Protein 5CYA (pdb70)

GO terms:
  GO:0005096 GTPase activator activity (F, IDA)
  GO:0006457 protein folding (P, IGI)
  GO:0007021 tubulin complex assembly (P, IGI)
  GO:0007021 tubulin complex assembly (P, IMP)
  GO:0060090 molecular adaptor activity (F, EXP)
  GO:0036094 small molecule binding (F, EXP)

Nearest PDB structures (foldseek):
  5cya-assembly1_A  TM=1.006E+00  e=1.805E-29  Saccharomyces cerevisiae S288C
  5cya-assembly2_B  TM=9.878E-01  e=1.265E-25  Saccharomyces cerevisiae S288C
  1kq5-assembly1_A  TM=4.895E-01  e=3.018E+00  Saccharomyces cerevisiae
  6mzp-assembly1_A  TM=2.346E-01  e=4.375E+00  Danio rerio
  5cya-assembly2_B  TM=1.006E+00  e=1.357E-31  Saccharomyces cerevisiae S288C

Sequence (329 aa):
TTTLKKHYVLEKGDSAFENLEFCTVTSTTDYSGNSALSGSLCFRNITKCVINLQRIFFQTGSIFITDCTDSIIFLRSPSDKDFQIRLRDLKNCKILIEKLSPSIDCKQVVIIENCHKCIFNASTRDHLIIQDFSNPFNSAFAFEDFDICNKDTMQLFRAYLTTTLKKHYVLEKGDSAFENLEFCTVTSTTDYSGNSALSGSLCFRNITKCVINLQRIFFQTGSIFITDCTDSIIFLRSPSDKDFQIRLRDLKNCKILIEKLSPSIDCKQVVIIENCHKCIFNASTRDHLIIQDFSNPFQSEETEDNSAFAFEDFDICNKDTMQLFRAYL

Structure (mmCIF, N/CA/C/O backbone):
data_5CYA
#
_entry.id   5CYA
#
_cell.length_a   69.790
_cell.length_b   69.790
_cell.length_c   78.180
_cell.angle_alpha   90.000
_cell.angle_beta   90.000
_cell.angle_gamma   90.000
#
_symmetry.space_group_name_H-M   'P 43'
#
loop_
_entity.id
_entity.type
_entity.pdbx_description
1 polymer 'Tubulin-specific chaperone C'
2 non-polymer 'SULFATE ION'
3 water water
#
loop_
_atom_site.group_PDB
_atom_site.id
_atom_site.type_symbol
_atom_site.label_atom_id
_atom_site.label_alt_id
_atom_site.label_comp_id
_atom_site.label_asym_id
_atom_site.label_entity_id
_atom_site.label_seq_id
_atom_site.pdbx_PDB_ins_code
_atom_site.Cartn_x
_atom_site.Cartn_y
_atom_site.Cartn_z
_atom_site.occupancy
_atom_site.B_iso_or_equiv
_atom_site.auth_seq_id
_atom_site.auth_comp_id
_atom_site.auth_asym_id
_atom_site.auth_atom_id
_atom_site.pdbx_PDB_model_num
ATOM 1 N N . THR A 1 101 ? 20.602 32.901 1.403 1.00 52.86 101 THR A N 1
ATOM 2 C CA . THR A 1 101 ? 19.299 33.243 0.847 1.00 49.26 101 THR A CA 1
ATOM 3 C C . THR A 1 101 ? 18.220 33.285 1.929 1.00 45.84 101 THR A C 1
ATOM 4 O O . THR A 1 101 ? 18.149 32.403 2.792 1.00 45.39 101 THR A O 1
ATOM 8 N N . THR A 1 102 ? 17.430 34.353 1.934 1.00 42.93 102 THR A N 1
ATOM 9 C CA . THR A 1 102 ? 16.246 34.397 2.768 1.00 35.77 102 THR A CA 1
ATOM 10 C C . THR A 1 102 ? 14.993 34.429 1.889 1.00 37.29 102 THR A C 1
ATOM 11 O O . THR A 1 102 ? 15.035 34.836 0.721 1.00 35.64 102 THR A O 1
ATOM 15 N N . THR A 1 103 ? 13.891 33.998 2.485 1.00 36.33 103 THR A N 1
ATOM 16 C CA . THR A 1 103 ? 12.571 34.023 1.893 1.00 35.51 103 THR A CA 1
ATOM 17 C C . THR A 1 103 ? 11.899 35.328 2.284 1.00 36.26 103 THR A C 1
ATOM 18 O O . THR A 1 103 ? 12.005 35.754 3.439 1.00 35.58 103 THR A O 1
ATOM 22 N N . LEU A 1 104 ? 11.235 35.962 1.323 1.00 34.79 104 LEU A N 1
ATOM 23 C CA . LEU A 1 104 ? 10.548 37.233 1.529 1.00 32.02 104 LEU A CA 1
ATOM 24 C C . LEU A 1 104 ? 9.039 37.075 1.443 1.00 35.88 104 LEU A C 1
ATOM 25 O O . LEU A 1 104 ? 8.546 36.264 0.658 1.00 35.86 104 LEU A O 1
ATOM 30 N N . LYS A 1 105 ? 8.311 37.860 2.236 1.00 32.72 105 LYS A N 1
ATOM 31 C CA . LYS A 1 105 ? 6.858 38.001 2.094 1.00 36.53 105 LYS A CA 1
ATOM 32 C C . LYS A 1 105 ? 6.076 36.701 2.018 1.00 39.03 105 LYS A C 1
ATOM 33 O O . LYS A 1 105 ? 5.225 36.528 1.138 1.00 39.97 105 LYS A O 1
ATOM 39 N N . LYS A 1 106 ? 6.372 35.792 2.933 1.00 32.83 106 LYS A N 1
ATOM 40 C CA . LYS A 1 106 ? 5.655 34.535 3.045 1.00 35.05 106 LYS A CA 1
ATOM 41 C C . LYS A 1 106 ? 5.000 34.461 4.417 1.00 37.35 106 LYS A C 1
ATOM 42 O O . LYS A 1 106 ? 5.575 34.919 5.416 1.00 34.15 106 LYS A O 1
ATOM 48 N N . HIS A 1 107 ? 3.793 33.908 4.458 1.00 36.95 107 HIS A N 1
ATOM 49 C CA . HIS A 1 107 ? 3.134 33.593 5.715 1.00 38.67 107 HIS A CA 1
ATOM 50 C C . HIS A 1 107 ? 3.358 32.122 6.031 1.00 39.29 107 HIS A C 1
ATOM 51 O O . HIS A 1 107 ? 2.873 31.246 5.312 1.00 46.17 107 HIS A O 1
ATOM 58 N N . TYR A 1 108 ? 4.132 31.850 7.075 1.00 36.52 108 TYR A N 1
ATOM 59 C CA . TYR A 1 108 ? 4.345 30.479 7.518 1.00 36.51 108 TYR A CA 1
ATOM 60 C C . TYR A 1 108 ? 3.326 30.144 8.604 1.00 38.60 108 TYR A C 1
ATOM 61 O O . TYR A 1 108 ? 3.081 30.950 9.509 1.00 39.17 108 TYR A O 1
ATOM 70 N N . VAL A 1 109 ? 2.735 28.959 8.506 1.00 39.63 109 VAL A N 1
ATOM 71 C CA . VAL A 1 109 ? 1.761 28.494 9.485 1.00 39.79 109 VAL A CA 1
ATOM 72 C C . VAL A 1 109 ? 2.334 27.381 10.340 1.00 43.27 109 VAL A C 1
ATOM 73 O O . VAL A 1 109 ? 2.693 26.325 9.824 1.00 44.54 109 VAL A O 1
ATOM 77 N N . LEU A 1 110 ? 2.453 27.629 11.645 1.00 41.86 110 LEU A N 1
ATOM 78 C CA . LEU A 1 110 ? 2.965 26.621 12.556 1.00 42.74 110 LEU A CA 1
ATOM 79 C C . LEU A 1 110 ? 1.974 25.475 12.671 1.00 44.56 110 LEU A C 1
ATOM 80 O O . LEU A 1 110 ? 0.799 25.684 12.972 1.00 46.16 110 LEU A O 1
ATOM 85 N N . GLU A 1 111 ? 2.448 24.261 12.433 1.00 44.39 111 GLU A N 1
ATOM 86 C CA . GLU A 1 111 ? 1.609 23.080 12.574 1.00 49.05 111 GLU A CA 1
ATOM 87 C C . GLU A 1 111 ? 2.320 22.118 13.504 1.00 51.49 111 GLU A C 1
ATOM 88 O O . GLU A 1 111 ? 3.519 22.270 13.738 1.00 49.07 111 GLU A O 1
ATOM 94 N N . LYS A 1 112 ? 1.595 21.147 14.053 1.00 56.57 112 LYS A N 1
ATOM 95 C CA . LYS A 1 112 ? 2.212 20.184 14.964 1.00 60.82 112 LYS A CA 1
ATOM 96 C C . LYS A 1 112 ? 3.326 19.466 14.213 1.00 59.99 112 LYS A C 1
ATOM 97 O O . LYS A 1 112 ? 3.188 19.179 13.036 1.00 54.63 112 LYS A O 1
ATOM 103 N N . GLY A 1 113 ? 4.442 19.207 14.882 1.00 60.55 113 GLY A N 1
ATOM 104 C CA . GLY A 1 113 ? 5.553 18.551 14.220 1.00 64.81 113 GLY A CA 1
ATOM 105 C C . GLY A 1 113 ? 6.611 19.520 13.719 1.00 63.48 113 GLY A C 1
ATOM 106 O O . GLY A 1 113 ? 7.790 19.170 13.683 1.00 65.71 113 GLY A O 1
ATOM 107 N N . ASP A 1 114 ? 6.205 20.729 13.325 1.00 62.07 114 ASP A N 1
ATOM 108 C CA . ASP A 1 114 ? 7.177 21.736 12.895 1.00 55.55 114 ASP A CA 1
ATOM 109 C C . ASP A 1 114 ? 8.056 22.069 14.085 1.00 52.73 114 ASP A C 1
ATOM 110 O O . ASP A 1 114 ? 7.576 22.105 15.211 1.00 51.61 114 ASP A O 1
ATOM 115 N N . SER A 1 115 ? 9.343 22.289 13.849 1.00 51.00 115 SER A N 1
ATOM 116 C CA . SER A 1 115 ? 10.222 22.660 14.939 1.00 50.06 115 SER A CA 1
ATOM 117 C C . SER A 1 115 ? 11.194 23.780 14.581 1.00 46.07 115 SER A C 1
ATOM 118 O O . SER A 1 115 ? 11.835 24.338 15.470 1.00 44.79 115 SER A O 1
ATOM 121 N N . ALA A 1 116 ? 11.280 24.154 13.304 1.00 45.35 116 ALA A N 1
ATOM 122 C CA . ALA A 1 116 ? 12.286 25.138 12.909 1.00 41.51 116 ALA A CA 1
ATOM 123 C C . ALA A 1 116 ? 11.853 26.044 11.773 1.00 40.63 116 ALA A C 1
ATOM 124 O O . ALA A 1 116 ? 11.309 25.582 10.768 1.00 42.13 116 ALA A O 1
ATOM 126 N N . PHE A 1 117 ? 12.106 27.340 11.946 1.00 37.81 117 PHE A N 1
ATOM 127 C CA . PHE A 1 117 ? 11.885 28.338 10.899 1.00 39.89 117 PHE A CA 1
ATOM 128 C C . PHE A 1 117 ? 13.150 29.174 10.783 1.00 41.04 117 PHE A C 1
ATOM 129 O O . PHE A 1 117 ? 13.618 29.733 11.772 1.00 39.51 117 PHE A O 1
ATOM 137 N N . GLU A 1 118 ? 13.714 29.242 9.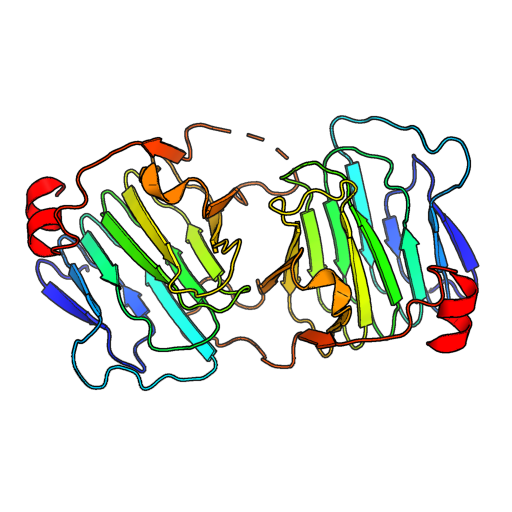581 1.00 36.27 118 GLU A N 1
ATOM 138 C CA . GLU A 1 118 ? 15.010 29.877 9.384 1.00 37.58 118 GLU A CA 1
ATOM 139 C C . GLU A 1 118 ? 15.067 30.765 8.137 1.00 37.17 118 GLU A C 1
ATOM 140 O O . GLU A 1 118 ? 14.418 30.475 7.133 1.00 33.50 118 GLU A O 1
ATOM 146 N N . ASN A 1 119 ? 15.854 31.835 8.223 1.00 35.39 119 ASN A N 1
ATOM 147 C CA . ASN A 1 119 ? 16.178 32.671 7.071 1.00 37.55 119 ASN A CA 1
ATOM 148 C C . ASN A 1 119 ? 14.942 33.317 6.476 1.00 36.33 119 ASN A C 1
ATOM 149 O O . ASN A 1 119 ? 14.618 33.130 5.304 1.00 36.04 119 ASN A O 1
ATOM 154 N N . LEU A 1 120 ? 14.255 34.065 7.324 1.00 35.82 120 LEU A N 1
ATOM 155 C CA . LEU A 1 120 ? 13.010 34.729 6.976 1.00 34.50 120 LEU A CA 1
ATOM 156 C C . LEU A 1 120 ? 13.218 36.233 7.029 1.00 33.22 120 LEU A C 1
ATOM 157 O O . LEU A 1 120 ? 13.946 36.737 7.905 1.00 31.98 120 LEU A O 1
ATOM 162 N N . GLU A 1 121 ? 12.580 36.946 6.104 1.00 31.68 121 GLU A N 1
ATOM 163 C CA . GLU A 1 121 ? 12.706 38.394 6.032 1.00 33.38 121 GLU A CA 1
ATOM 164 C C . GLU A 1 121 ? 11.369 38.977 5.570 1.00 33.56 121 GLU A C 1
ATOM 165 O O . GLU A 1 121 ? 10.853 38.568 4.527 1.00 32.04 121 GLU A O 1
ATOM 171 N N . PHE A 1 122 ? 10.798 39.914 6.333 1.00 30.73 122 PHE A N 1
ATOM 172 C CA . PHE A 1 122 ? 9.458 40.428 6.007 1.00 34.27 122 PHE A CA 1
ATOM 173 C C . PHE A 1 122 ? 8.453 39.295 5.801 1.00 35.23 122 PHE A C 1
ATOM 174 O O . PHE A 1 122 ? 7.669 39.290 4.854 1.00 34.83 122 PHE A O 1
ATOM 182 N N . CYS A 1 123 ? 8.519 38.324 6.708 1.00 33.98 123 CYS A N 1
ATOM 183 C CA . CYS A 1 123 ? 7.600 37.198 6.745 1.00 32.18 123 CYS A CA 1
ATOM 184 C C . CYS A 1 123 ? 6.746 37.228 8.004 1.00 30.69 123 CYS A C 1
ATOM 185 O O . CYS A 1 123 ? 6.988 38.022 8.922 1.00 30.35 123 CYS A O 1
ATOM 188 N N . THR A 1 124 ? 5.745 36.359 8.049 1.00 30.86 124 THR A N 1
ATOM 189 C CA . THR A 1 124 ? 4.982 36.141 9.278 1.00 31.14 124 THR A CA 1
ATOM 190 C C . THR A 1 124 ? 5.012 34.669 9.621 1.00 31.35 124 THR A C 1
ATOM 191 O O . THR A 1 124 ? 5.168 33.819 8.743 1.00 29.18 124 THR A O 1
ATOM 195 N N . VAL A 1 125 ? 4.917 34.373 10.914 1.00 31.43 125 VAL A N 1
ATOM 196 C CA . VAL A 1 125 ? 4.757 33.001 11.376 1.00 31.92 125 VAL A CA 1
ATOM 197 C C . VAL A 1 125 ? 3.641 32.981 12.418 1.00 31.87 125 VAL A C 1
ATOM 198 O O . VAL A 1 125 ? 3.717 33.718 13.394 1.00 30.54 125 VAL A O 1
ATOM 202 N N . THR A 1 126 ? 2.596 32.188 12.188 1.00 33.34 126 THR A N 1
ATOM 203 C CA . THR A 1 126 ? 1.442 32.122 13.089 1.00 36.67 126 THR A CA 1
ATOM 204 C C . THR A 1 126 ? 1.074 30.663 13.381 1.00 39.92 126 THR A C 1
ATOM 205 O O . THR A 1 126 ? 1.528 29.757 12.673 1.00 38.92 126 THR A O 1
ATOM 209 N N . SER A 1 127 ? 0.247 30.431 14.405 1.00 39.45 127 SER A N 1
ATOM 210 C CA . SER A 1 127 ? -0.178 29.070 14.742 1.00 38.21 127 SER A CA 1
ATOM 211 C C . SER A 1 127 ? -1.400 28.650 13.917 1.00 42.66 127 SER A C 1
ATOM 212 O O . SER A 1 127 ? -2.306 29.453 13.700 1.00 43.93 127 SER A O 1
ATOM 215 N N . THR A 1 128 ? -1.438 27.397 13.470 1.00 46.59 128 THR A N 1
ATOM 216 C CA . THR A 1 128 ? -2.585 26.923 12.689 1.00 56.62 128 THR A CA 1
ATOM 217 C C . THR A 1 128 ? -3.854 26.882 13.526 1.00 63.35 128 THR A C 1
ATOM 218 O O . THR A 1 128 ? -3.824 26.563 14.714 1.00 63.36 128 THR A O 1
ATOM 222 N N . THR A 1 129 ? -4.963 27.254 12.901 1.00 63.63 129 THR A N 1
ATOM 223 C CA . THR A 1 129 ? -6.276 27.163 13.526 1.00 73.87 129 THR A CA 1
ATOM 224 C C . THR A 1 129 ? -6.800 25.725 13.476 1.00 85.65 129 THR A C 1
ATOM 225 O O . THR A 1 129 ? -7.712 25.370 14.214 1.00 87.13 129 THR A O 1
ATOM 229 N N . ASP A 1 130 ? -6.209 24.900 12.614 1.00 75.83 130 ASP A N 1
ATOM 230 C CA . ASP A 1 130 ? -6.675 23.528 12.410 1.00 86.62 130 ASP A CA 1
ATOM 231 C C . ASP A 1 130 ? -5.871 22.542 13.252 1.00 99.54 130 ASP A C 1
ATOM 232 O O . ASP A 1 130 ? -4.748 22.839 13.661 1.00 99.13 130 ASP A O 1
ATOM 237 N N . TYR A 1 131 ? -6.459 21.374 13.507 1.00 90.27 131 TYR A N 1
ATOM 238 C CA . TYR A 1 131 ? -5.834 20.335 14.330 1.00 94.73 131 TYR A CA 1
ATOM 239 C C . TYR A 1 131 ? -5.359 20.895 15.664 1.00 98.39 131 TYR A C 1
ATOM 240 O O . TYR A 1 131 ? -4.358 20.442 16.226 1.00 99.80 131 TYR A O 1
ATOM 249 N N . SER A 1 132 ? -6.096 21.886 16.156 1.00 91.97 132 SER A N 1
ATOM 250 C CA . SER A 1 132 ? -5.758 22.575 17.392 1.00 88.22 132 SER A CA 1
ATOM 251 C C . SER A 1 132 ? -6.120 21.721 18.602 1.00 87.19 132 SER A C 1
ATOM 252 O O . SER A 1 132 ? -7.014 20.870 18.539 1.00 90.43 132 SER A O 1
ATOM 255 N N . GLY A 1 133 ? -5.424 21.954 19.708 1.00 88.00 133 GLY A N 1
ATOM 256 C CA . GLY A 1 133 ? -5.706 21.239 20.936 1.00 85.13 133 GLY A CA 1
ATOM 257 C C . GLY A 1 133 ? -4.798 20.039 21.112 1.00 79.94 133 GLY A C 1
ATOM 258 O O . GLY A 1 133 ? -4.208 19.852 22.183 1.00 79.58 133 GLY A O 1
ATOM 259 N N . ASN A 1 134 ? -4.691 19.216 20.070 1.00 92.64 134 ASN A N 1
ATOM 260 C CA . ASN A 1 134 ? -3.856 18.022 20.141 1.00 87.39 134 ASN A CA 1
ATOM 261 C C . ASN A 1 134 ? -2.396 18.424 20.321 1.00 76.40 134 ASN A C 1
ATOM 262 O O . ASN A 1 134 ? -1.845 19.174 19.510 1.00 77.22 134 ASN A O 1
ATOM 267 N N . SER A 1 135 ? -1.784 17.933 21.393 1.00 86.60 135 SER A N 1
ATOM 268 C CA . SER A 1 135 ? -0.406 18.275 21.718 1.00 73.48 135 SER A CA 1
ATOM 269 C C . SER A 1 135 ? 0.471 17.069 22.032 1.00 66.67 135 SER A C 1
ATOM 270 O O . SER A 1 135 ? -0.009 16.052 22.542 1.00 68.85 135 SER A O 1
ATOM 273 N N . ALA A 1 136 ? 1.758 17.192 21.726 1.00 69.88 136 ALA A N 1
ATOM 274 C CA . ALA A 1 136 ? 2.751 16.226 22.174 1.00 62.07 136 ALA A CA 1
ATOM 275 C C . ALA A 1 136 ? 3.179 16.596 23.587 1.00 58.43 136 ALA A C 1
ATOM 276 O O . ALA A 1 136 ? 3.045 17.751 24.002 1.00 53.60 136 ALA A O 1
ATOM 278 N N . LEU A 1 137 ? 3.692 15.615 24.321 1.00 60.58 137 LEU A N 1
ATOM 279 C CA . LEU A 1 137 ? 4.191 15.825 25.671 1.00 63.34 137 LEU A CA 1
ATOM 280 C C . LEU A 1 137 ? 5.387 16.785 25.740 1.00 55.12 137 LEU A C 1
ATOM 281 O O . LEU A 1 137 ? 5.421 17.697 26.580 1.00 49.64 137 LEU A O 1
ATOM 286 N N . SER A 1 138 ? 6.355 16.596 24.850 1.00 57.55 138 SER A N 1
ATOM 287 C CA . SER A 1 138 ? 7.545 17.432 24.861 1.00 54.77 138 SER A CA 1
ATOM 288 C C . SER A 1 138 ? 7.830 17.895 23.453 1.00 51.50 138 SER A C 1
ATOM 289 O O . SER A 1 138 ? 7.585 17.170 22.492 1.00 52.74 138 SER A O 1
ATOM 292 N N . GLY A 1 139 ? 8.359 19.106 23.345 1.00 48.36 139 GLY A N 1
ATOM 293 C CA . GLY A 1 139 ? 8.672 19.687 22.058 1.00 45.26 139 GLY A CA 1
ATOM 294 C C . GLY A 1 139 ? 9.669 20.816 22.156 1.00 41.53 139 GLY A C 1
ATOM 295 O O . GLY A 1 139 ? 10.056 21.242 23.248 1.00 39.24 139 GLY A O 1
ATOM 296 N N . SER A 1 140 ? 10.088 21.308 21.000 1.00 39.55 140 SER A N 1
ATOM 297 C CA . SER A 1 140 ? 11.006 22.425 20.947 1.00 37.67 140 SER A CA 1
ATOM 298 C C . SER A 1 140 ? 10.812 23.144 19.612 1.00 39.60 140 SER A C 1
ATOM 299 O O . SER A 1 140 ? 10.618 22.492 18.592 1.00 34.46 140 SER A O 1
ATOM 302 N N . LEU A 1 141 ? 10.828 24.476 19.634 1.00 37.69 141 LEU A N 1
ATOM 303 C CA . LEU A 1 141 ? 10.717 25.296 18.420 1.00 37.24 141 LEU A CA 1
ATOM 304 C C . LEU A 1 141 ? 11.928 26.187 18.337 1.00 35.42 141 LEU A C 1
ATOM 305 O O . LEU A 1 141 ? 12.327 26.780 19.350 1.00 34.58 141 LEU A O 1
ATOM 310 N N . CYS A 1 142 ? 12.510 26.296 17.144 1.00 33.43 142 CYS A N 1
ATOM 311 C CA . CYS A 1 142 ? 13.666 27.152 16.959 1.00 34.51 142 CYS A CA 1
ATOM 312 C C . CYS A 1 142 ? 13.475 28.092 15.756 1.00 35.98 142 CYS A C 1
ATOM 313 O O . CYS A 1 142 ? 13.073 27.663 14.664 1.00 35.51 142 CYS A O 1
ATOM 316 N N . PHE A 1 143 ? 13.753 29.374 15.978 1.00 34.51 143 PHE A N 1
ATOM 317 C CA . PHE A 1 143 ? 13.772 30.396 14.934 1.00 33.22 143 PHE A CA 1
ATOM 318 C C . PHE A 1 143 ? 15.182 30.931 14.841 1.00 34.37 143 PHE A C 1
ATOM 319 O O . PHE A 1 143 ? 15.788 31.260 15.862 1.00 33.17 143 PHE A O 1
ATOM 327 N N . ARG A 1 144 ? 15.713 30.995 13.624 1.00 32.20 144 ARG A N 1
ATOM 328 C CA . ARG A 1 144 ? 17.059 31.490 13.397 1.00 34.80 144 ARG A CA 1
ATOM 329 C C . ARG A 1 144 ? 17.122 32.393 12.148 1.00 37.12 144 ARG A C 1
ATOM 330 O O . ARG A 1 144 ? 16.554 32.056 11.113 1.00 32.23 144 ARG A O 1
ATOM 338 N N . ASN A 1 145 ? 17.830 33.514 12.261 1.00 32.88 145 ASN A N 1
ATOM 339 C CA . ASN A 1 145 ? 18.042 34.472 11.163 1.00 33.44 145 ASN A CA 1
ATOM 340 C C . ASN A 1 145 ? 16.709 35.023 10.669 1.00 35.73 145 ASN A C 1
ATOM 341 O O . ASN A 1 145 ? 16.216 34.666 9.598 1.00 34.22 145 ASN A O 1
ATOM 346 N N . ILE A 1 146 ? 16.121 35.861 11.513 1.00 36.77 146 ILE A N 1
ATOM 347 C CA . ILE A 1 146 ? 14.799 36.439 11.331 1.00 31.85 146 ILE A CA 1
ATOM 348 C C . ILE A 1 146 ? 14.930 37.952 11.273 1.00 30.76 146 ILE A C 1
ATOM 349 O O . ILE A 1 146 ? 15.456 38.575 12.204 1.00 32.39 146 ILE A O 1
ATOM 354 N N . THR A 1 147 ? 14.494 38.546 10.176 1.00 30.23 147 THR A N 1
ATOM 355 C CA . THR A 1 147 ? 14.645 39.979 9.974 1.00 32.06 147 THR A CA 1
ATOM 356 C C . THR A 1 147 ? 13.311 40.585 9.608 1.00 32.25 147 THR A C 1
ATOM 357 O O . THR A 1 147 ? 12.660 40.112 8.681 1.00 33.66 147 THR A O 1
ATOM 361 N N . LYS A 1 148 ? 12.887 41.611 10.338 1.00 30.57 148 LYS A N 1
ATOM 362 C CA . LYS A 1 148 ? 11.663 42.330 9.985 1.00 32.18 148 LYS A CA 1
ATOM 363 C C . LYS A 1 148 ? 10.479 41.390 9.798 1.00 34.19 148 LYS A C 1
ATOM 364 O O . LYS A 1 148 ? 9.792 41.438 8.773 1.00 31.80 148 LYS A O 1
ATOM 370 N N . CYS A 1 149 ? 10.245 40.525 10.781 1.00 28.92 149 CYS A N 1
ATOM 371 C CA . CYS A 1 149 ? 9.149 39.577 10.703 1.00 27.90 149 CYS A CA 1
ATOM 372 C C . CYS A 1 149 ? 8.161 39.761 11.827 1.00 30.38 149 CYS A C 1
ATOM 373 O O . CYS A 1 149 ? 8.482 40.351 12.868 1.00 31.73 149 CYS A O 1
ATOM 376 N N . VAL A 1 150 ? 6.971 39.206 11.636 1.00 31.49 150 VAL A N 1
ATOM 377 C CA . VAL A 1 150 ? 6.049 39.091 12.742 1.00 32.22 150 VAL A CA 1
ATOM 378 C C . VAL A 1 150 ? 5.888 37.628 13.131 1.00 33.62 150 VAL A C 1
ATOM 379 O O . VAL A 1 150 ? 5.317 36.832 12.393 1.00 32.57 150 VAL A O 1
ATOM 383 N N . ILE A 1 151 ? 6.388 37.286 14.312 1.00 31.00 151 ILE A N 1
ATOM 384 C CA . ILE A 1 151 ? 6.151 35.967 14.879 1.00 30.44 151 ILE A CA 1
ATOM 385 C C . ILE A 1 151 ? 5.014 36.066 15.900 1.00 31.59 151 ILE A C 1
ATOM 386 O O . ILE A 1 151 ? 5.117 36.775 16.894 1.00 30.87 151 ILE A O 1
ATOM 391 N N . ASN A 1 152 ? 3.916 35.369 15.636 1.00 28.21 152 ASN A N 1
ATOM 392 C CA . ASN A 1 152 ? 2.728 35.498 16.451 1.00 28.89 152 ASN A CA 1
ATOM 393 C C . ASN A 1 152 ? 2.124 34.133 16.693 1.00 33.06 152 ASN A C 1
ATOM 394 O O . ASN A 1 152 ? 1.281 33.669 15.929 1.00 35.94 152 ASN A O 1
ATOM 399 N N . LEU A 1 153 ? 2.589 33.481 17.752 1.00 29.12 153 LEU A N 1
ATOM 400 C CA . LEU A 1 153 ? 2.174 32.123 18.064 1.00 34.70 153 LEU A CA 1
ATOM 401 C C . LEU A 1 153 ? 1.265 32.142 19.271 1.00 37.35 153 LEU A C 1
ATOM 402 O O . LEU A 1 153 ? 1.735 32.239 20.411 1.00 36.46 153 LEU A O 1
ATOM 407 N N . GLN A 1 154 ? -0.036 32.080 19.018 1.00 36.93 154 GLN A N 1
ATOM 408 C CA . GLN A 1 154 ? -1.014 32.069 20.096 1.00 39.15 154 GLN A CA 1
ATOM 409 C C . GLN A 1 154 ? -1.313 30.641 20.538 1.00 42.51 154 GLN A C 1
ATOM 410 O O . GLN A 1 154 ? -1.987 30.426 21.529 1.00 45.30 154 GLN A O 1
ATOM 416 N N . ARG A 1 155 ? -0.834 29.662 19.781 1.00 41.37 155 ARG A N 1
ATOM 417 C CA . ARG A 1 155 ? -0.972 28.256 20.176 1.00 43.39 155 ARG A CA 1
ATOM 418 C C . ARG A 1 155 ? 0.321 27.499 19.922 1.00 38.72 155 ARG A C 1
ATOM 419 O O . ARG A 1 155 ? 0.902 27.588 18.834 1.00 37.45 155 ARG A O 1
ATOM 427 N N . ILE A 1 156 ? 0.793 26.816 20.951 1.00 39.94 156 ILE A N 1
ATOM 428 C CA . ILE A 1 156 ? 1.945 25.927 20.879 1.00 43.20 156 ILE A CA 1
ATOM 429 C C . ILE A 1 156 ? 1.469 24.480 20.994 1.00 47.39 156 ILE A C 1
ATOM 430 O O . ILE A 1 156 ? 0.658 24.162 21.875 1.00 52.50 156 ILE A O 1
ATOM 435 N N . PHE A 1 157 ? 1.993 23.598 20.151 1.00 44.89 157 PHE A N 1
ATOM 436 C CA . PHE A 1 157 ? 1.465 22.238 20.050 1.00 46.32 157 PHE A CA 1
ATOM 437 C C . PHE A 1 157 ? 2.292 21.184 20.796 1.00 48.13 157 PHE A C 1
ATOM 438 O O . PHE A 1 157 ? 2.238 19.993 20.487 1.00 51.48 157 PHE A O 1
ATOM 446 N N . PHE A 1 158 ? 3.047 21.627 21.791 1.00 43.96 158 PHE A N 1
ATOM 447 C CA . PHE A 1 158 ? 3.639 20.697 22.745 1.00 44.29 158 PHE A CA 1
ATOM 448 C C . PHE A 1 158 ? 3.433 21.247 24.156 1.00 46.68 158 PHE A C 1
ATOM 449 O O . PHE A 1 158 ? 3.398 22.457 24.359 1.00 49.97 158 PHE A O 1
ATOM 457 N N . GLN A 1 159 ? 3.230 20.340 25.107 1.00 44.76 159 GLN A N 1
ATOM 458 C CA . GLN A 1 159 ? 2.908 20.694 26.491 1.00 47.35 159 GLN A CA 1
ATOM 459 C C . GLN A 1 159 ? 4.112 21.257 27.254 1.00 42.90 159 GLN A C 1
ATOM 460 O O . GLN A 1 159 ? 4.004 22.266 27.959 1.00 41.00 159 GLN A O 1
ATOM 466 N N . THR A 1 160 ? 5.248 20.579 27.144 1.00 41.91 160 THR A N 1
ATOM 467 C CA . THR A 1 160 ? 6.474 21.014 27.801 1.00 40.36 160 THR A CA 1
ATOM 468 C C . THR A 1 160 ? 7.621 21.178 26.808 1.00 37.24 160 THR A C 1
ATOM 469 O O . THR A 1 160 ? 7.624 20.561 25.740 1.00 39.67 160 THR A O 1
ATOM 473 N N . GLY A 1 161 ? 8.604 21.999 27.154 1.00 33.43 161 GLY A N 1
ATOM 474 C CA . GLY A 1 161 ? 9.755 22.146 26.281 1.00 35.43 161 GLY A CA 1
ATOM 475 C C . GLY A 1 161 ? 10.246 23.571 26.143 1.00 35.45 161 GLY A C 1
ATOM 476 O O . GLY A 1 161 ? 10.341 24.311 27.124 1.00 35.61 161 GLY A O 1
ATOM 477 N N . SER A 1 162 ? 10.558 23.978 24.916 1.00 29.30 162 SER A N 1
ATOM 478 C CA . SER A 1 162 ? 11.207 25.262 24.740 1.00 28.57 162 SER A CA 1
ATOM 479 C C . SER A 1 162 ? 10.966 25.901 23.383 1.00 33.72 162 SER A C 1
ATOM 480 O O . SER A 1 162 ? 10.699 25.223 22.399 1.00 34.39 162 SER A O 1
ATOM 483 N N . ILE A 1 163 ? 11.080 27.222 23.365 1.00 34.75 163 ILE A N 1
ATOM 484 C CA . ILE A 1 163 ? 11.106 28.016 22.143 1.00 32.32 163 ILE A CA 1
ATOM 485 C C . ILE A 1 163 ? 12.399 28.807 22.164 1.00 33.23 163 ILE A C 1
ATOM 486 O O . ILE A 1 163 ? 12.683 29.510 23.143 1.00 31.13 163 ILE A O 1
ATOM 491 N N . PHE A 1 164 ? 13.195 28.662 21.110 1.00 30.05 164 PHE A N 1
ATOM 492 C CA . PHE A 1 164 ? 14.442 29.384 20.971 1.00 33.87 164 PHE A CA 1
ATOM 493 C C . PHE A 1 164 ? 14.315 30.349 19.794 1.00 33.83 164 PHE A C 1
ATOM 494 O O . PHE A 1 164 ? 13.785 29.977 18.749 1.00 32.19 164 PHE A O 1
ATOM 502 N N . ILE A 1 165 ? 14.748 31.586 19.985 1.00 32.42 165 ILE A N 1
ATOM 503 C CA . ILE A 1 165 ? 14.852 32.545 18.883 1.00 34.01 165 ILE A CA 1
ATOM 504 C C . ILE A 1 165 ? 16.263 33.106 18.886 1.00 35.77 165 ILE A C 1
ATOM 505 O O . ILE A 1 165 ? 16.708 33.640 19.901 1.00 33.87 165 ILE A O 1
ATOM 510 N N . THR A 1 166 ? 16.965 32.980 17.760 1.00 33.93 166 THR A N 1
ATOM 511 C CA . THR A 1 166 ? 18.363 33.369 17.682 1.00 34.72 166 THR A CA 1
ATOM 512 C C . THR A 1 166 ? 18.606 34.193 16.429 1.00 36.37 166 THR A C 1
ATOM 513 O O . THR A 1 166 ? 18.147 33.807 15.349 1.00 36.51 166 THR A O 1
ATOM 517 N N . ASP A 1 167 ? 19.337 35.297 16.565 1.00 34.24 167 ASP A N 1
ATOM 518 C CA . ASP A 1 167 ? 19.679 36.156 15.416 1.00 40.03 167 ASP A CA 1
ATOM 519 C C . ASP A 1 167 ? 18.415 36.705 14.769 1.00 36.99 167 ASP A C 1
ATOM 520 O O . ASP A 1 167 ? 17.979 36.256 13.710 1.00 32.14 167 ASP A O 1
ATOM 525 N N . CYS A 1 168 ? 17.819 37.664 15.454 1.00 33.27 168 CYS A N 1
ATOM 526 C CA . CYS A 1 168 ? 16.521 38.182 15.103 1.00 33.38 168 CYS A CA 1
ATOM 527 C C . CYS A 1 168 ? 16.515 39.703 15.266 1.00 37.75 168 CYS A C 1
ATOM 528 O O . CYS A 1 168 ? 16.830 40.223 16.346 1.00 36.38 168 CYS A O 1
ATOM 531 N N . THR A 1 169 ? 16.154 40.406 14.196 1.00 35.89 169 THR A N 1
ATOM 532 C CA . THR A 1 169 ? 16.299 41.859 14.125 1.00 38.94 169 THR A CA 1
ATOM 533 C C . THR A 1 169 ? 15.003 42.550 13.707 1.00 36.72 169 THR A C 1
ATOM 534 O O . THR A 1 169 ? 14.291 42.043 12.847 1.00 30.95 169 THR A O 1
ATOM 538 N N . ASP A 1 170 ? 14.688 43.685 14.338 1.00 36.36 170 ASP A N 1
ATOM 539 C CA . ASP A 1 170 ? 13.586 44.546 13.898 1.00 35.84 170 ASP A CA 1
ATOM 540 C C . ASP A 1 170 ? 12.275 43.795 13.736 1.00 34.84 170 ASP A C 1
ATOM 541 O O . ASP A 1 170 ? 11.530 44.022 12.783 1.00 34.03 170 ASP A O 1
ATOM 546 N N . SER A 1 171 ? 11.999 42.889 14.667 1.00 34.22 171 SER A N 1
ATOM 547 C CA . SER A 1 171 ? 10.853 42.013 14.535 1.00 32.31 171 SER A CA 1
ATOM 548 C C . SER A 1 171 ? 9.870 42.144 15.690 1.00 33.54 171 SER A C 1
ATOM 549 O O . SER A 1 171 ? 10.158 42.762 16.709 1.00 35.07 171 SER A O 1
ATOM 552 N N . ILE A 1 172 ? 8.696 41.571 15.489 1.00 31.56 172 ILE A N 1
ATOM 553 C CA . ILE A 1 172 ? 7.643 41.561 16.478 1.00 31.64 172 ILE A CA 1
ATOM 554 C C . ILE A 1 172 ? 7.510 40.120 16.937 1.00 32.12 172 ILE A C 1
ATOM 555 O O . ILE A 1 172 ? 7.437 39.217 16.109 1.00 31.72 172 ILE A O 1
ATOM 560 N N . ILE A 1 173 ? 7.547 39.890 18.241 1.00 31.21 173 ILE A N 1
ATOM 561 C CA . ILE A 1 173 ? 7.488 38.528 18.757 1.00 31.14 173 ILE A CA 1
ATOM 562 C C . ILE A 1 173 ? 6.378 38.373 19.777 1.00 32.34 173 ILE A C 1
ATOM 563 O O . ILE A 1 173 ? 6.508 38.828 20.919 1.00 33.73 173 ILE A O 1
ATOM 568 N N . PHE A 1 174 ? 5.278 37.747 19.362 1.00 30.92 174 PHE A N 1
ATOM 569 C CA . PHE A 1 174 ? 4.172 37.461 20.275 1.00 31.98 174 PHE A CA 1
ATOM 570 C C . PHE A 1 174 ? 4.119 35.963 20.530 1.00 33.52 174 PHE A C 1
ATOM 571 O O . PHE A 1 174 ? 4.034 35.175 19.586 1.00 33.65 174 PHE A O 1
ATOM 579 N N . LEU A 1 175 ? 4.159 35.565 21.801 1.00 32.15 175 LEU A N 1
ATOM 580 C CA . LEU A 1 175 ? 4.154 34.155 22.153 1.00 32.14 175 LEU A CA 1
ATOM 581 C C . LEU A 1 175 ? 3.172 33.898 23.281 1.00 35.26 175 LEU A C 1
ATOM 582 O O . LEU A 1 175 ? 3.101 34.646 24.279 1.00 35.96 175 LEU A O 1
ATOM 587 N N . ARG A 1 176 ? 2.415 32.823 23.135 1.00 33.42 176 ARG A N 1
ATOM 588 C CA . ARG A 1 176 ? 1.509 32.403 24.195 1.00 36.21 176 ARG A CA 1
ATOM 589 C C . ARG A 1 176 ? 1.969 31.038 24.676 1.00 36.32 176 ARG A C 1
ATOM 590 O O . ARG A 1 176 ? 1.643 30.019 24.057 1.00 31.91 176 ARG A O 1
ATOM 598 N N . SER A 1 177 ? 2.754 31.012 25.757 1.00 31.81 177 SER A N 1
ATOM 599 C CA . SER A 1 177 ? 3.388 29.777 26.185 1.00 31.54 177 SER A CA 1
ATOM 600 C C . SER A 1 177 ? 2.418 28.869 26.955 1.00 36.92 177 SER A C 1
ATOM 601 O O . SER A 1 177 ? 1.467 29.349 27.583 1.00 37.72 177 SER A O 1
ATOM 604 N N . PRO A 1 178 ? 2.655 27.545 26.904 1.00 37.12 178 PRO A N 1
ATOM 605 C CA . PRO A 1 178 ? 1.841 26.573 27.644 1.00 35.01 178 PRO A CA 1
ATOM 606 C C . PRO A 1 178 ? 1.919 26.786 29.171 1.00 37.82 178 PRO A C 1
ATOM 607 O O . PRO A 1 178 ? 2.776 27.532 29.654 1.00 37.93 178 PRO A O 1
ATOM 611 N N . SER A 1 179 ? 1.048 26.117 29.919 1.00 37.27 179 SER A N 1
ATOM 612 C CA . SER A 1 179 ? 0.953 26.345 31.360 1.00 39.46 179 SER A CA 1
ATOM 613 C C . SER A 1 179 ? 2.173 25.825 32.107 1.00 38.43 179 SER A C 1
ATOM 614 O O . SER A 1 179 ? 2.471 26.302 33.209 1.00 38.31 179 SER A O 1
ATOM 617 N N . ASP A 1 180 ? 2.866 24.856 31.507 1.00 34.21 180 ASP A N 1
ATOM 618 C CA . ASP A 1 180 ? 4.067 24.243 32.085 1.00 35.17 180 ASP A CA 1
ATOM 619 C C . ASP A 1 180 ? 4.936 25.250 32.842 1.00 33.76 180 ASP A C 1
ATOM 620 O O . ASP A 1 180 ? 5.539 26.151 32.258 1.00 32.00 180 ASP A O 1
ATOM 625 N N . LYS A 1 181 ? 5.009 25.073 34.163 1.00 34.82 181 LYS A N 1
ATOM 626 C CA . LYS A 1 181 ? 5.726 26.023 35.007 1.00 36.04 181 LYS A CA 1
ATOM 627 C C . LYS A 1 181 ? 7.171 26.138 34.587 1.00 30.90 181 LYS A C 1
ATOM 628 O O . LYS A 1 181 ? 7.783 27.191 34.711 1.00 33.63 181 LYS A O 1
ATOM 634 N N . ASP A 1 182 ? 7.704 25.055 34.044 1.00 31.12 182 ASP A N 1
ATOM 635 C CA . ASP A 1 182 ? 9.114 25.009 33.699 1.00 29.60 182 ASP A CA 1
ATOM 636 C C . ASP A 1 182 ? 9.372 25.274 32.210 1.00 29.09 182 ASP A C 1
ATOM 637 O O . ASP A 1 182 ? 10.472 25.058 31.722 1.00 32.58 182 ASP A O 1
ATOM 642 N N . PHE A 1 183 ? 8.350 25.736 31.504 1.00 33.96 183 PHE A N 1
ATOM 643 C CA . PHE A 1 183 ? 8.497 26.050 30.086 1.00 32.26 183 PHE A CA 1
ATOM 644 C C . PHE A 1 183 ? 9.578 27.102 29.839 1.00 34.93 183 PHE A C 1
ATOM 645 O O . PHE A 1 183 ? 9.693 28.080 30.574 1.00 36.85 183 PHE A O 1
ATOM 653 N N . GLN A 1 184 ? 10.398 26.877 28.814 1.00 32.91 184 GLN A N 1
ATOM 654 C CA . GLN A 1 184 ? 11.532 27.753 28.542 1.00 28.39 184 GLN A CA 1
ATOM 655 C C . GLN A 1 184 ? 11.380 28.589 27.267 1.00 30.96 184 GLN A C 1
ATOM 656 O O . GLN A 1 184 ? 10.982 28.068 26.220 1.00 31.40 184 GLN A O 1
ATOM 662 N N . ILE A 1 185 ? 11.682 29.884 27.372 1.00 30.49 185 ILE A N 1
ATOM 663 C CA . ILE A 1 185 ? 11.818 30.760 26.203 1.00 31.07 185 ILE A CA 1
ATOM 664 C C . ILE A 1 185 ? 13.186 31.427 26.256 1.00 33.79 185 ILE A C 1
ATOM 665 O O . ILE A 1 185 ? 13.459 32.255 27.133 1.00 35.98 185 ILE A O 1
ATOM 670 N N . ARG A 1 186 ? 14.031 31.080 25.299 1.00 30.14 186 ARG A N 1
ATOM 671 C CA . ARG A 1 186 ? 15.399 31.564 25.271 1.00 34.78 186 ARG A CA 1
ATOM 672 C C . ARG A 1 186 ? 15.642 32.418 24.036 1.00 33.29 186 ARG A C 1
ATOM 673 O O . ARG A 1 186 ? 15.470 31.961 22.899 1.00 36.26 186 ARG A O 1
ATOM 681 N N . LEU A 1 187 ? 16.022 33.668 24.281 1.00 33.28 187 LEU A N 1
ATOM 682 C CA . LEU A 1 187 ? 16.226 34.672 23.247 1.00 32.91 187 LEU A CA 1
ATOM 683 C C . LEU A 1 187 ? 17.696 35.070 23.149 1.00 37.22 187 LEU A C 1
ATOM 684 O O . LEU A 1 187 ? 18.289 35.498 24.138 1.00 38.70 187 LEU A O 1
ATOM 689 N N . ARG A 1 188 ? 18.289 34.899 21.966 1.00 34.05 188 ARG A N 1
ATOM 690 C CA . ARG A 1 188 ? 19.702 35.204 21.761 1.00 34.86 188 ARG A CA 1
ATOM 691 C C . ARG A 1 188 ? 19.948 36.062 20.522 1.00 39.88 188 ARG A C 1
ATOM 692 O O . ARG A 1 188 ? 19.451 35.750 19.440 1.00 38.89 188 ARG A O 1
ATOM 700 N N . ASP A 1 189 ? 20.729 37.128 20.686 1.00 36.97 189 ASP A N 1
ATOM 701 C CA . ASP A 1 189 ? 21.084 38.022 19.579 1.00 41.48 189 ASP A CA 1
ATOM 702 C C . ASP A 1 189 ? 19.850 38.649 18.935 1.00 39.54 189 ASP A C 1
ATOM 703 O O . ASP A 1 189 ? 19.704 38.650 17.696 1.00 36.26 189 ASP A O 1
ATOM 708 N N . LEU A 1 190 ? 18.957 39.165 19.780 1.00 39.61 190 LEU A N 1
ATOM 709 C CA . LEU A 1 190 ? 17.823 39.957 19.323 1.00 37.77 190 LEU A CA 1
ATOM 710 C C . LEU A 1 190 ? 18.170 41.444 19.355 1.00 42.50 190 LEU A C 1
ATOM 711 O O . LEU A 1 190 ? 18.824 41.924 20.287 1.00 43.33 190 LEU A O 1
ATOM 716 N N . LYS A 1 191 ? 17.771 42.163 18.313 1.00 37.14 191 LYS A N 1
ATOM 717 C CA . LYS A 1 191 ? 17.972 43.604 18.244 1.00 42.62 191 LYS A CA 1
ATOM 718 C C . LYS A 1 191 ? 16.688 44.309 17.827 1.00 40.97 191 LYS A C 1
ATOM 719 O O . LYS A 1 191 ? 16.065 43.933 16.833 1.00 38.60 191 LYS A O 1
ATOM 725 N N . ASN A 1 192 ? 16.294 45.323 18.593 1.00 40.63 192 ASN A N 1
ATOM 726 C CA . ASN A 1 192 ? 15.150 46.164 18.254 1.00 41.37 192 ASN A CA 1
ATOM 727 C C . ASN A 1 192 ? 13.879 45.356 17.997 1.00 38.99 192 ASN A C 1
ATOM 728 O O . ASN A 1 192 ? 13.222 45.506 16.958 1.00 39.50 192 ASN A O 1
ATOM 733 N N . CYS A 1 193 ? 13.528 44.485 18.931 1.00 35.65 193 CYS A N 1
ATOM 734 C CA . CYS A 1 193 ? 12.309 43.713 18.781 1.00 35.29 193 CYS A CA 1
ATOM 735 C C . CYS A 1 193 ? 11.280 44.148 19.812 1.00 38.46 193 CYS A C 1
ATOM 736 O O . CYS A 1 193 ? 11.638 44.532 20.924 1.00 39.58 193 CYS A O 1
ATOM 739 N N . LYS A 1 194 ? 10.007 44.092 19.436 1.00 36.09 194 LYS A N 1
ATOM 740 C CA . LYS A 1 194 ? 8.917 44.294 20.386 1.00 37.84 194 LYS A CA 1
ATOM 741 C C . LYS A 1 194 ? 8.307 42.947 20.742 1.00 38.69 194 LYS A C 1
ATOM 742 O O . LYS A 1 194 ? 8.008 42.139 19.859 1.00 36.69 194 LYS A O 1
ATOM 748 N N . ILE A 1 195 ? 8.136 42.707 22.041 1.00 36.36 195 ILE A N 1
ATOM 749 C CA . ILE A 1 195 ? 7.847 41.376 22.549 1.00 30.99 195 ILE A CA 1
ATOM 750 C C . ILE A 1 195 ? 6.622 41.318 23.463 1.00 35.11 195 ILE A C 1
ATOM 751 O O . ILE A 1 195 ? 6.496 42.106 24.406 1.00 32.88 195 ILE A O 1
ATOM 756 N N . LEU A 1 196 ? 5.725 40.377 23.175 1.00 32.94 196 LEU A N 1
ATOM 757 C CA . LEU A 1 196 ? 4.545 40.156 24.001 1.00 35.08 196 LEU A CA 1
ATOM 758 C C . LEU A 1 196 ? 4.474 38.685 24.337 1.00 37.17 196 LEU A C 1
ATOM 759 O O . LEU A 1 196 ? 4.027 37.867 23.523 1.00 36.61 196 LEU A O 1
ATOM 764 N N . ILE A 1 197 ? 4.957 38.339 25.519 1.00 31.71 197 ILE A N 1
ATOM 765 C CA . ILE A 1 197 ? 4.946 36.956 25.931 1.00 31.22 197 ILE A CA 1
ATOM 766 C C . ILE A 1 197 ? 3.947 36.781 27.064 1.00 37.82 197 ILE A C 1
ATOM 767 O O . ILE A 1 197 ? 4.056 37.416 28.127 1.00 40.22 197 ILE A O 1
ATOM 772 N N . GLU A 1 198 ? 2.948 35.945 26.815 1.00 35.12 198 GLU A N 1
ATOM 773 C CA . GLU A 1 198 ? 1.915 35.683 27.806 1.00 38.01 198 GLU A CA 1
ATOM 774 C C . GLU A 1 198 ? 1.898 34.194 28.052 1.00 36.90 198 GLU A C 1
ATOM 775 O O . GLU A 1 198 ? 2.287 33.423 27.177 1.00 38.85 198 GLU A O 1
ATOM 781 N N . LYS A 1 199 ? 1.471 33.766 29.228 1.00 35.84 199 LYS A N 1
ATOM 782 C CA . LYS A 1 199 ? 1.442 32.346 29.490 1.00 34.25 199 LYS A CA 1
ATOM 783 C C . LYS A 1 199 ? -0.015 31.916 29.550 1.00 41.21 199 LYS A C 1
ATOM 784 O O . LYS A 1 199 ? -0.829 32.579 30.199 1.00 43.18 199 LYS A O 1
ATOM 790 N N . LEU A 1 200 ? -0.352 30.809 28.899 1.00 40.25 200 LEU A N 1
ATOM 791 C CA . LEU A 1 200 ? -1.714 30.269 28.975 1.00 41.50 200 LEU A CA 1
ATOM 792 C C . LEU A 1 200 ? -1.822 29.377 30.209 1.00 41.52 200 LEU A C 1
ATOM 793 O O . LEU A 1 200 ? -1.670 28.159 30.114 1.00 41.45 200 LEU A O 1
ATOM 798 N N . SER A 1 201 ? -2.096 29.970 31.371 1.00 43.99 201 SER A N 1
ATOM 799 C CA . SER A 1 201 ? -2.006 29.237 32.631 1.00 44.96 201 SER A CA 1
ATOM 800 C C . SER A 1 201 ? -3.085 29.584 33.644 1.00 46.32 201 SER A C 1
ATOM 801 O O . SER A 1 201 ? -3.460 30.746 33.778 1.00 47.18 201 SER A O 1
ATOM 804 N N . PRO A 1 202 ? -3.642 28.559 34.309 1.00 44.99 202 PRO A N 1
ATOM 805 C CA . PRO A 1 202 ? -4.666 28.772 35.334 1.00 47.64 202 PRO A CA 1
ATOM 806 C C . PRO A 1 202 ? -4.034 28.965 36.717 1.00 50.90 202 PRO A C 1
ATOM 807 O O . PRO A 1 202 ? -4.754 29.111 37.701 1.00 50.15 202 PRO A O 1
ATOM 811 N N . SER A 1 203 ? -2.703 28.975 36.772 1.00 49.91 203 SER A N 1
ATOM 812 C CA . SER A 1 203 ? -1.950 29.044 38.038 1.00 51.49 203 SER A CA 1
ATOM 813 C C . SER A 1 203 ? -2.050 30.414 38.711 1.00 49.17 203 SER A C 1
ATOM 814 O O . SER A 1 203 ? -2.128 31.434 38.030 1.00 44.89 203 SER A O 1
ATOM 817 N N . ILE A 1 204 ? -2.006 30.466 40.045 1.00 49.83 204 ILE A N 1
ATOM 818 C CA . ILE A 1 204 ? -2.273 31.747 40.696 1.00 50.31 204 ILE A CA 1
ATOM 819 C C . ILE A 1 204 ? -1.183 32.761 40.362 1.00 51.42 204 ILE A C 1
ATOM 820 O O . ILE A 1 204 ? -1.454 33.789 39.738 1.00 60.64 204 ILE A O 1
ATOM 825 N N . ASP A 1 205 ? 0.043 32.489 40.763 1.00 51.31 205 ASP A N 1
ATOM 826 C CA . ASP A 1 205 ? 1.107 33.446 40.508 1.00 56.31 205 ASP A CA 1
ATOM 827 C C . ASP A 1 205 ? 1.905 32.950 39.320 1.00 51.15 205 ASP A C 1
ATOM 828 O O . ASP A 1 205 ? 3.058 32.555 39.449 1.00 51.55 205 ASP A O 1
ATOM 833 N N . CYS A 1 206 ? 1.272 32.959 38.154 1.00 49.87 206 CYS A N 1
ATOM 834 C CA . CYS A 1 206 ? 1.887 32.359 36.993 1.00 45.99 206 CYS A CA 1
ATOM 835 C C . CYS A 1 206 ? 3.034 33.235 36.492 1.00 42.68 206 CYS A C 1
ATOM 836 O O . CYS A 1 206 ? 2.898 34.453 36.374 1.00 42.83 206 CYS A O 1
ATOM 839 N N . LYS A 1 207 ? 4.206 32.628 36.361 1.00 41.37 207 LYS A N 1
ATOM 840 C CA . LYS A 1 207 ? 5.387 33.313 35.857 1.00 38.60 207 LYS A CA 1
ATOM 841 C C . LYS A 1 207 ? 5.939 32.600 34.615 1.00 37.74 207 LYS A C 1
ATOM 842 O O . LYS A 1 207 ? 5.983 31.369 34.559 1.00 37.34 207 LYS A O 1
ATOM 848 N N . GLN A 1 208 ? 6.389 33.369 33.635 1.00 33.48 208 GLN A N 1
ATOM 849 C CA . GLN A 1 208 ? 7.133 32.797 32.524 1.00 31.25 208 GLN A CA 1
ATOM 850 C C . GLN A 1 208 ? 8.567 33.283 32.579 1.00 30.73 208 GLN A C 1
ATOM 851 O O . GLN A 1 208 ? 8.805 34.486 32.571 1.00 37.67 208 GLN A O 1
ATOM 857 N N . VAL A 1 209 ? 9.524 32.369 32.659 1.00 33.97 209 VAL A N 1
ATOM 858 C CA . VAL A 1 209 ? 10.916 32.783 32.611 1.00 33.10 209 VAL A CA 1
ATOM 859 C C . VAL A 1 209 ? 11.316 33.051 31.158 1.00 33.32 209 VAL A C 1
ATOM 860 O O . VAL A 1 209 ? 10.963 32.299 30.251 1.00 34.37 209 VAL A O 1
ATOM 864 N N . VAL A 1 210 ? 12.022 34.150 30.945 1.00 31.15 210 VAL A N 1
ATOM 865 C CA . VAL A 1 210 ? 12.572 34.443 29.634 1.00 33.91 210 VAL A CA 1
ATOM 866 C C . VAL A 1 210 ? 14.070 34.621 29.789 1.00 34.16 210 VAL A C 1
ATOM 867 O O . VAL A 1 210 ? 14.519 35.516 30.512 1.00 35.70 210 VAL A O 1
ATOM 871 N N . ILE A 1 211 ? 14.834 33.732 29.162 1.00 34.29 211 ILE A N 1
ATOM 872 C CA . ILE A 1 211 ? 16.289 33.825 29.119 1.00 37.02 211 ILE A CA 1
ATOM 873 C C . ILE A 1 211 ? 16.730 34.688 27.944 1.00 38.23 211 ILE A C 1
ATOM 874 O O . ILE A 1 211 ? 16.378 34.405 26.789 1.00 37.88 211 ILE A O 1
ATOM 879 N N . ILE A 1 212 ? 17.497 35.736 28.212 1.00 40.42 212 ILE A N 1
ATOM 880 C CA . ILE A 1 212 ? 18.030 36.525 27.110 1.00 38.87 212 ILE A CA 1
ATOM 881 C C . ILE A 1 212 ? 19.552 36.525 27.132 1.00 40.93 212 ILE A C 1
ATOM 882 O O . ILE A 1 212 ? 20.184 36.490 28.197 1.00 41.58 212 ILE A O 1
ATOM 887 N N . GLU A 1 213 ? 20.126 36.515 25.932 1.00 38.78 213 GLU A N 1
ATOM 888 C CA . GLU A 1 213 ? 21.567 36.555 25.726 1.00 42.79 213 GLU A CA 1
ATOM 889 C C . GLU A 1 213 ? 21.898 37.530 24.609 1.00 43.49 213 GLU A C 1
ATOM 890 O O . GLU A 1 213 ? 21.347 37.413 23.513 1.00 40.64 213 GLU A O 1
ATOM 896 N N . ASN A 1 214 ? 22.806 38.465 24.870 1.00 43.77 214 ASN A N 1
ATOM 897 C CA . ASN A 1 214 ? 23.242 39.419 23.845 1.00 50.39 214 ASN A CA 1
ATOM 898 C C . ASN A 1 214 ? 22.085 40.064 23.082 1.00 46.97 214 ASN A C 1
ATOM 899 O O . ASN A 1 214 ? 22.076 40.110 21.845 1.00 48.06 214 ASN A O 1
ATOM 904 N N . CYS A 1 215 ? 21.088 40.536 23.821 1.00 47.31 215 CYS A N 1
ATOM 905 C CA . CYS A 1 215 ? 19.987 41.259 23.207 1.00 44.49 215 CYS A CA 1
ATOM 906 C C . CYS A 1 215 ? 20.166 42.761 23.404 1.00 49.31 215 CYS A C 1
ATOM 907 O O . CYS A 1 215 ? 20.733 43.196 24.406 1.00 51.54 215 CYS A O 1
ATOM 910 N N . HIS A 1 216 ? 19.664 43.546 22.456 1.00 46.48 216 HIS A N 1
ATOM 911 C CA . HIS A 1 216 ? 19.793 45.000 22.494 1.00 51.22 216 HIS A CA 1
ATOM 912 C C . HIS A 1 216 ? 18.516 45.687 22.033 1.00 49.62 216 HIS A C 1
ATOM 913 O O . HIS A 1 216 ? 17.922 45.305 21.020 1.00 45.47 216 HIS A O 1
ATOM 920 N N . LYS A 1 217 ? 18.118 46.713 22.783 1.00 51.40 217 LYS A N 1
ATOM 921 C CA . LYS A 1 217 ? 16.938 47.516 22.481 1.00 55.04 217 LYS A CA 1
ATOM 922 C C . LYS A 1 217 ? 15.696 46.652 22.256 1.00 51.78 217 LYS A C 1
ATOM 923 O O . LYS A 1 217 ? 14.926 46.875 21.325 1.00 51.38 217 LYS A O 1
ATOM 929 N N . CYS A 1 218 ? 15.520 45.654 23.113 1.00 51.43 218 CYS A N 1
ATOM 930 C CA . CYS A 1 218 ? 14.315 44.840 23.108 1.00 48.20 218 CYS A CA 1
ATOM 931 C C . CYS A 1 218 ? 13.250 45.477 23.999 1.00 49.39 218 CYS A C 1
ATOM 932 O O . CYS A 1 218 ? 13.550 45.953 25.094 1.00 51.94 218 CYS A O 1
ATOM 935 N N . ILE A 1 219 ? 12.023 45.545 23.499 1.00 47.37 219 ILE A N 1
ATOM 936 C CA . ILE A 1 219 ? 10.919 46.137 24.244 1.00 45.54 219 ILE A CA 1
ATOM 937 C C . ILE A 1 219 ? 9.914 45.060 24.649 1.00 43.21 219 ILE A C 1
ATOM 938 O O . ILE A 1 219 ? 9.285 44.449 23.794 1.00 39.42 219 ILE A O 1
ATOM 943 N N . PHE A 1 220 ? 9.808 44.781 25.943 1.00 40.23 220 PHE A N 1
ATOM 944 C CA . PHE A 1 220 ? 8.749 43.901 26.442 1.00 40.07 220 PHE A CA 1
ATOM 945 C C . PHE A 1 220 ? 7.512 44.718 26.800 1.00 41.47 220 PHE A C 1
ATOM 946 O O . PHE A 1 220 ? 7.620 45.738 27.477 1.00 40.74 220 PHE A O 1
ATOM 954 N N . ASN A 1 221 ? 6.337 44.277 26.356 1.00 40.17 221 ASN A N 1
ATOM 955 C CA . ASN A 1 221 ? 5.126 45.048 26.609 1.00 42.96 221 ASN A CA 1
ATOM 956 C C . ASN A 1 221 ? 4.907 45.184 28.111 1.00 46.66 221 ASN A C 1
ATOM 957 O O . ASN A 1 221 ? 4.973 44.199 28.844 1.00 38.96 221 ASN A O 1
ATOM 962 N N . ALA A 1 222 ? 4.645 46.408 28.556 1.00 49.17 222 ALA A N 1
ATOM 963 C CA . ALA A 1 222 ? 4.519 46.701 29.980 1.00 50.32 222 ALA A CA 1
ATOM 964 C C . ALA A 1 222 ? 3.442 45.850 30.653 1.00 48.98 222 ALA A C 1
ATOM 965 O O . ALA A 1 222 ? 3.523 45.565 31.845 1.00 46.34 222 ALA A O 1
ATOM 967 N N . SER A 1 223 ? 2.453 45.417 29.876 1.00 47.56 223 SER A N 1
ATOM 968 C CA . SER A 1 223 ? 1.342 44.643 30.424 1.00 46.90 223 SER A CA 1
ATOM 969 C C . SER A 1 223 ? 1.803 43.294 30.960 1.00 47.51 223 SER A C 1
ATOM 970 O O . SER A 1 223 ? 1.128 42.692 31.802 1.00 50.46 223 SER A O 1
ATOM 973 N N . THR A 1 224 ? 2.992 42.863 30.541 1.00 43.54 224 THR A N 1
ATOM 974 C CA . THR A 1 224 ? 3.518 41.549 30.891 1.00 42.30 224 THR A CA 1
ATOM 975 C C . THR A 1 224 ? 4.531 41.594 32.035 1.00 45.22 224 THR A C 1
ATOM 976 O O . THR A 1 224 ? 5.056 40.556 32.443 1.00 44.35 224 THR A O 1
ATOM 980 N N . ARG A 1 225 ? 4.774 42.790 32.569 1.00 45.65 225 ARG A N 1
ATOM 981 C CA . ARG A 1 225 ? 5.804 43.001 33.593 1.00 48.55 225 ARG A CA 1
ATOM 982 C C . ARG A 1 225 ? 5.673 42.090 34.814 1.00 44.53 225 ARG A C 1
ATOM 983 O O . ARG A 1 225 ? 6.648 41.454 35.236 1.00 43.59 225 ARG A O 1
ATOM 991 N N . ASP A 1 226 ? 4.463 41.986 35.351 1.00 45.47 226 ASP A N 1
ATOM 992 C CA . ASP A 1 226 ? 4.259 41.243 36.580 1.00 48.02 226 ASP A CA 1
ATOM 993 C C . ASP A 1 226 ? 4.249 39.731 36.388 1.00 46.59 226 ASP A C 1
ATOM 994 O O . ASP A 1 226 ? 4.215 38.976 37.360 1.00 46.24 226 ASP A O 1
ATOM 999 N N . HIS A 1 227 ? 4.304 39.293 35.134 1.00 43.79 227 HIS A N 1
ATOM 1000 C CA . HIS A 1 227 ? 4.233 37.873 34.805 1.00 45.64 227 HIS A CA 1
ATOM 1001 C C . HIS A 1 227 ? 5.520 37.280 34.231 1.00 44.56 227 HIS A C 1
ATOM 1002 O O . HIS A 1 227 ? 5.616 36.066 34.069 1.00 45.88 227 HIS A O 1
ATOM 1009 N N . LEU A 1 228 ? 6.489 38.125 33.890 1.00 40.00 228 LEU A N 1
ATOM 1010 C CA . LEU A 1 228 ? 7.735 37.627 33.328 1.00 37.57 228 LEU A CA 1
ATOM 1011 C C . LEU A 1 228 ? 8.880 37.689 34.327 1.00 40.69 228 LEU A C 1
ATOM 1012 O O . LEU A 1 228 ? 8.946 38.593 35.156 1.00 43.41 228 LEU A O 1
ATOM 1017 N N . ILE A 1 229 ? 9.795 36.733 34.223 1.00 37.78 229 ILE A N 1
ATOM 1018 C CA . ILE A 1 229 ? 11.053 36.842 34.929 1.00 38.57 229 ILE A CA 1
ATOM 1019 C C . ILE A 1 229 ? 12.148 36.820 33.876 1.00 38.55 229 ILE A C 1
ATOM 1020 O O . ILE A 1 229 ? 12.477 35.772 33.332 1.00 36.80 229 ILE A O 1
ATOM 1025 N N . ILE A 1 230 ? 12.728 37.987 33.618 1.00 40.81 230 ILE A N 1
ATOM 1026 C CA . ILE A 1 230 ? 13.764 38.108 32.603 1.00 4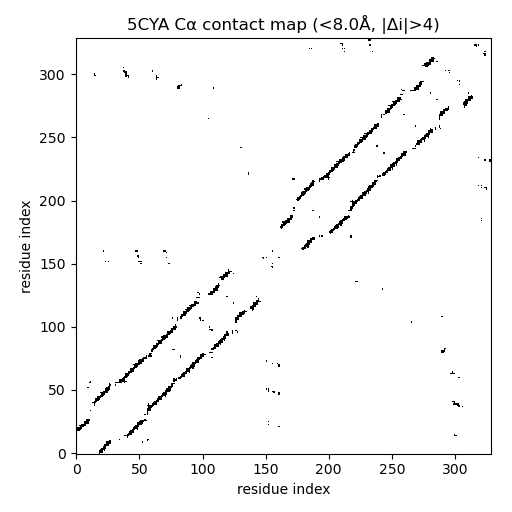0.15 230 ILE A CA 1
ATOM 1027 C C . ILE A 1 230 ? 15.104 37.850 33.267 1.00 41.60 230 ILE A C 1
ATOM 1028 O O . ILE A 1 230 ? 15.453 38.509 34.242 1.00 42.17 230 ILE A O 1
ATOM 1033 N N . GLN A 1 231 ? 15.872 36.922 32.721 1.00 41.95 231 GLN A N 1
ATOM 1034 C CA . GLN A 1 231 ? 17.203 36.652 33.239 1.00 43.57 231 GLN A CA 1
ATOM 1035 C C . GLN A 1 231 ? 18.233 36.767 32.130 1.00 43.06 231 GLN A C 1
ATOM 1036 O O . GLN A 1 231 ? 18.210 36.006 31.157 1.00 42.06 231 GLN A O 1
ATOM 1042 N N . ASP A 1 232 ? 19.115 37.750 32.267 1.00 42.68 232 ASP A N 1
ATOM 1043 C CA . ASP A 1 232 ? 20.146 37.995 31.270 1.00 46.20 232 ASP A CA 1
ATOM 1044 C C . ASP A 1 232 ? 21.354 37.088 31.504 1.00 50.09 232 ASP A C 1
ATOM 1045 O O . ASP A 1 232 ? 22.111 37.260 32.473 1.00 52.74 232 ASP A O 1
ATOM 1050 N N . PHE A 1 233 ? 21.492 36.090 30.634 1.00 50.61 233 PHE A N 1
ATOM 1051 C CA . PHE A 1 233 ? 22.609 35.151 30.679 1.00 52.52 233 PHE A CA 1
ATOM 1052 C C . PHE A 1 233 ? 23.723 35.487 29.681 1.00 57.57 233 PHE A C 1
ATOM 1053 O O . PHE A 1 233 ? 24.453 34.592 29.251 1.00 56.47 233 PHE A O 1
ATOM 1061 N N . SER A 1 234 ? 23.838 36.756 29.292 1.00 54.28 234 SER A N 1
ATOM 1062 C CA . SER A 1 234 ? 24.861 37.153 28.322 1.00 65.46 234 SER A CA 1
ATOM 1063 C C . SER A 1 234 ? 26.240 36.797 28.854 1.00 84.88 234 SER A C 1
ATOM 1064 O O . SER A 1 234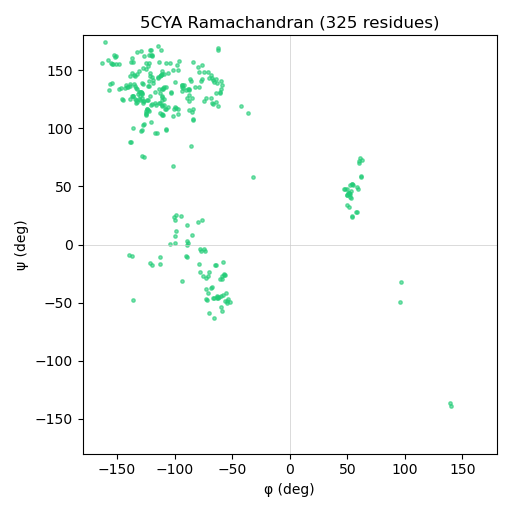 ? 27.005 36.072 28.216 1.00 83.44 234 SER A O 1
ATOM 1067 N N . ASN A 1 235 ? 26.546 37.324 30.032 1.00 79.32 235 ASN A N 1
ATOM 1068 C CA . ASN A 1 235 ? 27.814 37.060 30.693 1.00 84.82 235 ASN A CA 1
ATOM 1069 C C . ASN A 1 235 ? 27.561 36.588 32.117 1.00 88.61 235 ASN A C 1
ATOM 1070 O O . ASN A 1 235 ? 27.739 37.353 33.066 1.00 92.13 235 ASN A O 1
ATOM 1075 N N . PRO A 1 236 ? 27.139 35.319 32.270 1.00 86.34 236 PRO A N 1
ATOM 1076 C CA . PRO A 1 236 ? 26.753 34.794 33.586 1.00 89.98 236 PRO A CA 1
ATOM 1077 C C . PRO A 1 236 ? 27.940 34.671 34.542 1.00 100.03 236 PRO A C 1
ATOM 1078 O O . PRO A 1 236 ? 29.054 34.358 34.116 1.00 99.59 236 PRO A O 1
ATOM 1082 N N . PHE A 1 237 ? 27.670 34.952 35.816 1.00 85.34 237 PHE A N 1
ATOM 1083 C CA . PHE A 1 237 ? 28.638 34.917 36.917 1.00 92.92 237 PHE A CA 1
ATOM 1084 C C . PHE A 1 237 ? 29.750 33.876 36.769 1.00 96.34 237 PHE A C 1
ATOM 1085 O O . PHE A 1 237 ? 30.838 34.028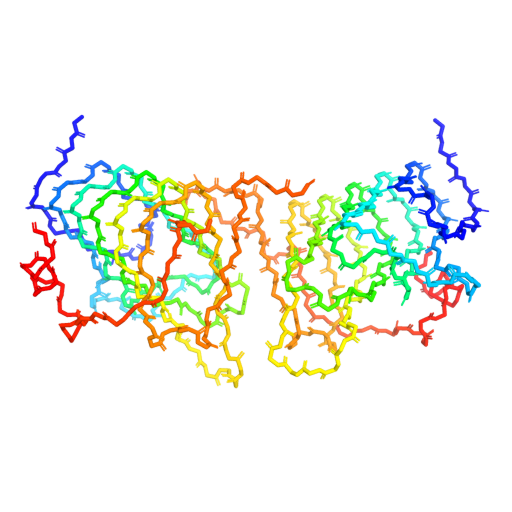 37.331 1.00 98.07 237 PHE A O 1
ATOM 1093 N N . ASN A 1 245 ? 22.110 46.957 30.565 1.00 90.55 245 ASN A N 1
ATOM 1094 C CA . ASN A 1 245 ? 20.948 47.700 31.033 1.00 89.35 245 ASN A CA 1
ATOM 1095 C C . ASN A 1 245 ? 20.010 48.000 29.873 1.00 81.25 245 ASN A C 1
ATOM 1096 O O . ASN A 1 245 ? 18.800 47.777 29.951 1.00 78.86 245 ASN A O 1
ATOM 1101 N N . SER A 1 246 ? 20.592 48.504 28.790 1.00 87.23 246 SER A N 1
ATOM 1102 C CA . SER A 1 246 ? 19.854 48.799 27.568 1.00 77.81 246 SER A CA 1
ATOM 1103 C C . SER A 1 246 ? 19.609 47.540 26.745 1.00 66.22 246 SER A C 1
ATOM 1104 O O . SER A 1 246 ? 19.359 47.616 25.540 1.00 65.56 246 SER A O 1
ATOM 1107 N N . ALA A 1 247 ? 19.714 46.384 27.391 1.00 66.96 247 ALA A N 1
ATOM 1108 C CA . ALA A 1 247 ? 19.365 45.124 26.757 1.00 59.48 247 ALA A CA 1
ATOM 1109 C C . ALA A 1 247 ? 17.871 45.113 26.491 1.00 56.51 247 ALA A C 1
ATOM 1110 O O . ALA A 1 247 ? 17.424 44.788 25.391 1.00 55.07 247 ALA A O 1
ATOM 1112 N N . PHE A 1 248 ? 17.100 45.512 27.496 1.00 56.45 248 PHE A N 1
ATOM 1113 C CA . PHE A 1 248 ? 15.650 45.517 27.367 1.00 54.48 248 PHE A CA 1
ATOM 1114 C C . PHE A 1 248 ? 14.994 46.586 28.227 1.00 54.98 248 PHE A C 1
ATOM 1115 O O . PHE A 1 248 ? 15.604 47.119 29.152 1.00 54.68 248 PHE A O 1
ATOM 1123 N N . ALA A 1 249 ? 13.747 46.900 27.902 1.00 53.11 249 ALA A N 1
ATOM 1124 C CA . ALA A 1 249 ? 12.932 47.771 28.732 1.00 56.55 249 ALA A CA 1
ATOM 1125 C C . ALA A 1 249 ? 11.479 47.345 28.595 1.00 55.22 249 ALA A C 1
ATOM 1126 O O . ALA A 1 249 ? 11.093 46.759 27.578 1.00 50.79 249 ALA A O 1
ATOM 1128 N N . PHE A 1 250 ? 10.678 47.659 29.610 1.00 54.93 250 PHE A N 1
ATOM 1129 C CA . PHE A 1 250 ? 9.244 47.413 29.570 1.00 53.14 250 PHE A CA 1
ATOM 1130 C C . PHE A 1 250 ? 8.542 48.692 29.153 1.00 57.56 250 PHE A C 1
ATOM 1131 O O . PHE A 1 250 ? 8.624 49.696 29.845 1.00 64.40 250 PHE A O 1
ATOM 1139 N N . GLU A 1 251 ? 7.868 48.674 28.008 1.00 54.44 251 GLU A N 1
ATOM 1140 C CA . GLU A 1 251 ? 7.151 49.859 27.551 1.00 56.21 251 GLU A CA 1
ATOM 1141 C C . GLU A 1 251 ? 5.780 49.478 27.022 1.00 53.10 251 GLU A C 1
ATOM 1142 O O . GLU A 1 251 ? 5.562 48.334 26.627 1.00 51.83 251 GLU A O 1
ATOM 1148 N N . ASP A 1 252 ? 4.856 50.435 27.006 1.00 53.00 252 ASP A N 1
ATOM 1149 C CA . ASP A 1 252 ? 3.571 50.206 26.362 1.00 55.58 252 ASP A CA 1
ATOM 1150 C C . ASP A 1 252 ? 3.731 50.317 24.850 1.00 53.35 252 ASP A C 1
ATOM 1151 O O . ASP A 1 252 ? 4.433 51.200 24.356 1.00 54.93 252 ASP A O 1
ATOM 1156 N N . PHE A 1 253 ? 3.056 49.444 24.115 1.00 51.94 253 PHE A N 1
ATOM 1157 C CA . PHE A 1 253 ? 2.902 49.636 22.680 1.00 51.01 253 PHE A CA 1
ATOM 1158 C C . PHE A 1 253 ? 1.633 48.942 22.225 1.00 52.85 253 PHE A C 1
ATOM 1159 O O . PHE A 1 253 ? 1.156 48.023 22.881 1.00 56.71 253 PHE A O 1
ATOM 1167 N N . ASP A 1 254 ? 1.075 49.406 21.117 1.00 47.12 254 ASP A N 1
ATOM 1168 C CA . ASP A 1 254 ? -0.180 48.870 20.613 1.00 48.63 254 ASP A CA 1
ATOM 1169 C C . ASP A 1 254 ? -0.002 47.429 20.162 1.00 46.00 254 ASP A C 1
ATOM 1170 O O . ASP A 1 254 ? 0.804 47.151 19.279 1.00 41.18 254 ASP A O 1
ATOM 1175 N N . ILE A 1 255 ? -0.759 46.508 20.751 1.00 46.59 255 ILE A N 1
ATOM 1176 C CA . ILE A 1 255 ? -0.636 45.112 20.339 1.00 43.85 255 ILE A CA 1
ATOM 1177 C C . ILE A 1 255 ? -1.575 44.798 19.168 1.00 42.13 255 ILE A C 1
ATOM 1178 O O . ILE A 1 255 ? -1.608 43.666 18.674 1.00 39.86 255 ILE A O 1
ATOM 1183 N N . CYS A 1 256 ? -2.310 45.814 18.714 1.00 44.21 256 CYS A N 1
ATOM 1184 C CA . CYS A 1 256 ? -3.159 45.708 17.523 1.00 42.83 256 CYS A CA 1
ATOM 1185 C C . CYS A 1 256 ? -4.065 44.490 17.559 1.00 46.64 256 CYS A C 1
ATOM 1186 O O . CYS A 1 256 ? -4.186 43.792 16.556 1.00 47.70 256 CYS A O 1
ATOM 1189 N N . ASN A 1 257 ? -4.665 44.222 18.715 1.00 47.18 257 ASN A N 1
ATOM 1190 C CA . ASN A 1 257 ? -5.537 43.063 18.889 1.00 48.56 257 ASN A CA 1
ATOM 1191 C C . ASN A 1 257 ? -4.873 41.739 18.486 1.00 40.88 257 ASN A C 1
ATOM 1192 O O . ASN A 1 257 ? -5.562 40.769 18.162 1.00 38.36 257 ASN A O 1
ATOM 1197 N N . LYS A 1 258 ? -3.541 41.706 18.509 1.00 38.34 258 LYS A N 1
ATOM 1198 C CA . LYS A 1 258 ? -2.775 40.516 18.132 1.00 36.04 258 LYS A CA 1
ATOM 1199 C C . LYS A 1 258 ? -3.077 40.070 16.711 1.00 39.43 258 LYS A C 1
ATOM 1200 O O . LYS A 1 258 ? -2.956 38.887 16.390 1.00 40.09 258 LYS A O 1
ATOM 1206 N N . ASP A 1 259 ? -3.458 41.032 15.874 1.00 38.21 259 ASP A N 1
ATOM 1207 C CA . ASP A 1 259 ? -3.716 40.788 14.463 1.00 40.02 259 ASP A CA 1
ATOM 1208 C C . ASP A 1 259 ? -2.383 40.862 13.736 1.00 35.77 259 ASP A C 1
ATOM 1209 O O . ASP A 1 259 ? -1.754 41.925 13.672 1.00 33.82 259 ASP A O 1
ATOM 1214 N N . THR A 1 260 ? -1.953 39.723 13.202 1.00 33.47 260 THR A N 1
ATOM 1215 C CA . THR A 1 260 ? -0.609 39.592 12.664 1.00 33.75 260 THR A CA 1
ATOM 1216 C C . THR A 1 260 ? -0.306 40.643 11.582 1.00 36.22 260 THR A C 1
ATOM 1217 O O . THR A 1 260 ? 0.718 41.325 11.646 1.00 33.54 260 THR A O 1
ATOM 1221 N N . MET A 1 261 ? -1.204 40.803 10.609 1.00 34.20 261 MET A N 1
ATOM 1222 C CA . MET A 1 261 ? -0.927 41.748 9.531 1.00 36.76 261 MET A CA 1
ATOM 1223 C C . MET A 1 261 ? -1.040 43.197 10.000 1.00 37.56 261 MET A C 1
ATOM 1224 O O . MET A 1 261 ? -0.326 44.056 9.503 1.00 37.46 261 MET A O 1
ATOM 1229 N N . GLN A 1 262 ? -1.876 43.475 10.996 1.00 34.86 262 GLN A N 1
ATOM 1230 C CA . GLN A 1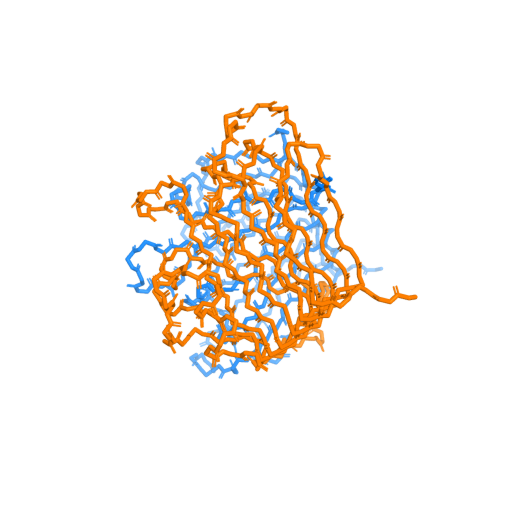 262 ? -1.897 44.829 11.540 1.00 37.46 262 GLN A CA 1
ATOM 1231 C C . GLN A 1 262 ? -0.540 45.179 12.163 1.00 38.52 262 GLN A C 1
ATOM 1232 O O . GLN A 1 262 ? -0.017 46.277 11.956 1.00 40.03 262 GLN A O 1
ATOM 1238 N N . LEU A 1 263 ? 0.015 44.239 12.936 1.00 38.95 263 LEU A N 1
ATOM 1239 C CA . LEU A 1 263 ? 1.350 44.375 13.521 1.00 35.67 263 LEU A CA 1
ATOM 1240 C C . LEU A 1 263 ? 2.398 44.577 12.436 1.00 35.55 263 LEU A C 1
ATOM 1241 O O . LEU A 1 263 ? 3.317 45.389 12.569 1.00 36.25 263 LEU A O 1
ATOM 1246 N N . PHE A 1 264 ? 2.265 43.795 11.375 1.00 34.82 264 PHE A N 1
ATOM 1247 C CA . PHE A 1 264 ? 3.142 43.904 10.214 1.00 35.99 264 PHE A CA 1
ATOM 1248 C C . PHE A 1 264 ? 3.145 45.347 9.688 1.00 38.15 264 PHE A C 1
ATOM 1249 O O . PHE A 1 264 ? 4.194 45.945 9.485 1.00 37.99 264 PHE A O 1
ATOM 1257 N N . ARG A 1 265 ? 1.959 45.917 9.515 1.00 39.62 265 ARG A N 1
ATOM 1258 C CA . ARG A 1 265 ? 1.826 47.257 8.947 1.00 41.71 265 ARG A CA 1
ATOM 1259 C C . ARG A 1 265 ? 2.276 48.317 9.951 1.00 41.57 265 ARG A C 1
ATOM 1260 O O . ARG A 1 265 ? 2.900 49.313 9.584 1.00 41.07 265 ARG A O 1
ATOM 1268 N N . ALA A 1 266 ? 1.950 48.100 11.221 1.00 37.03 266 ALA A N 1
ATOM 1269 C CA . ALA A 1 266 ? 2.271 49.078 12.257 1.00 41.43 266 ALA A CA 1
ATOM 1270 C C . ALA A 1 266 ? 3.770 49.213 12.531 1.00 44.69 266 ALA A C 1
ATOM 1271 O O . ALA A 1 266 ? 4.254 50.314 12.789 1.00 48.34 266 ALA A O 1
ATOM 1273 N N . TYR A 1 267 ? 4.519 48.115 12.483 1.00 44.25 267 TYR A N 1
ATOM 1274 C CA . TYR A 1 267 ? 5.868 48.170 13.030 1.00 41.25 267 TYR A CA 1
ATOM 1275 C C . TYR A 1 267 ? 6.969 47.873 12.028 1.00 40.56 267 TYR A C 1
ATOM 1276 O O . TYR A 1 267 ? 8.124 48.215 12.269 1.00 40.21 267 TYR A O 1
ATOM 1285 N N . LEU A 1 268 ? 6.620 47.252 10.907 1.00 38.31 268 LEU A N 1
ATOM 1286 C CA . LEU A 1 268 ? 7.620 46.911 9.907 1.00 40.49 268 LEU A CA 1
ATOM 1287 C C . LEU A 1 268 ? 7.624 47.953 8.786 1.00 44.57 268 LEU A C 1
ATOM 1288 O O . LEU A 1 268 ? 8.688 48.369 8.346 1.00 48.12 268 LEU A O 1
ATOM 1293 N N . THR B 1 101 ? 42.408 10.987 43.685 1.00 71.12 101 THR B N 1
ATOM 1294 C CA . THR B 1 101 ? 42.126 10.616 45.071 1.00 69.59 101 THR B CA 1
ATOM 1295 C C . THR B 1 101 ? 40.852 11.292 45.554 1.00 62.78 101 THR B C 1
ATOM 1296 O O . THR B 1 101 ? 40.704 12.507 45.451 1.00 65.41 101 THR B O 1
ATOM 1300 N N . THR B 1 102 ? 39.951 10.526 46.146 1.00 59.89 102 THR B N 1
ATOM 1301 C CA . THR B 1 102 ? 38.750 11.139 46.661 1.00 55.81 102 THR B CA 1
ATOM 1302 C C . THR B 1 102 ? 38.797 11.167 48.177 1.00 45.89 102 THR B C 1
ATOM 1303 O O . THR B 1 102 ? 39.522 10.400 48.799 1.00 45.98 102 THR B O 1
ATOM 1307 N N . THR B 1 103 ? 38.058 12.098 48.756 1.00 45.94 103 THR B N 1
ATOM 1308 C CA . THR B 1 103 ? 37.954 12.200 50.200 1.00 44.86 103 THR B CA 1
ATOM 1309 C C . THR B 1 103 ? 36.730 11.424 50.671 1.00 41.36 103 THR B C 1
ATOM 1310 O O . THR B 1 103 ? 35.652 11.563 50.097 1.00 42.09 103 THR B O 1
ATOM 1314 N N . LEU B 1 104 ? 36.910 10.600 51.703 1.00 40.20 104 LEU B N 1
ATOM 1315 C CA . LEU B 1 104 ? 35.838 9.779 52.255 1.00 38.75 104 LEU B CA 1
ATOM 1316 C C . LEU B 1 104 ? 35.503 10.197 53.675 1.00 37.57 104 LEU B C 1
ATOM 1317 O O . LEU B 1 104 ? 36.405 10.519 54.442 1.00 38.26 104 LEU B O 1
ATOM 1322 N N . LYS B 1 105 ? 34.222 10.124 54.025 1.00 36.28 105 LYS B N 1
ATOM 1323 C CA . LYS B 1 105 ? 33.751 10.212 55.416 1.00 37.19 105 LYS B CA 1
ATOM 1324 C C . LYS B 1 105 ? 34.253 11.455 56.173 1.00 37.80 105 LYS B C 1
ATOM 1325 O O . LYS B 1 105 ? 34.695 11.350 57.327 1.00 35.33 105 LYS B O 1
ATOM 1331 N N . LYS B 1 106 ? 34.164 12.621 55.539 1.00 36.65 106 LYS B N 1
ATOM 1332 C CA . LYS B 1 106 ? 34.553 13.889 56.170 1.00 37.62 106 LYS B CA 1
ATOM 1333 C C . LYS B 1 106 ? 33.364 14.852 56.261 1.00 35.28 106 LYS B C 1
ATOM 1334 O O . LYS B 1 106 ? 32.572 14.955 55.325 1.00 34.08 106 LYS B O 1
ATOM 1340 N N . HIS B 1 107 ? 33.234 15.545 57.390 1.00 37.04 107 HIS B N 1
ATOM 1341 C CA . HIS B 1 107 ? 32.256 16.631 57.526 1.00 34.22 107 HIS B CA 1
ATOM 1342 C C . HIS B 1 107 ? 32.970 17.969 57.377 1.00 36.88 107 HIS B C 1
ATOM 1343 O O . HIS B 1 107 ? 33.739 18.378 58.261 1.00 36.52 107 HIS B O 1
ATOM 1350 N N . TYR B 1 108 ? 32.698 18.648 56.269 1.00 35.54 108 TYR B N 1
ATOM 1351 C CA . TYR B 1 108 ? 33.236 19.974 56.009 1.00 40.62 108 TYR B CA 1
ATOM 1352 C C . TYR B 1 108 ? 32.266 21.041 56.487 1.00 40.27 108 TYR B C 1
ATOM 1353 O O . TYR B 1 108 ? 31.065 20.964 56.240 1.00 35.54 108 TYR B O 1
ATOM 1362 N N . VAL B 1 109 ? 32.793 22.045 57.169 1.00 45.18 109 VAL B N 1
ATOM 1363 C CA . VAL B 1 109 ? 31.966 23.157 57.590 1.00 47.06 109 VAL B CA 1
ATOM 1364 C C . VAL B 1 109 ? 32.364 24.324 56.707 1.00 50.46 109 VAL B C 1
ATOM 1365 O O . VAL B 1 109 ? 33.514 24.767 56.728 1.00 53.92 109 VAL B O 1
ATOM 1369 N N . LEU B 1 110 ? 31.407 24.796 55.912 1.00 52.49 110 LEU B N 1
ATOM 1370 C CA . LEU B 1 110 ? 31.646 25.867 54.954 1.00 57.14 110 LEU B CA 1
ATOM 1371 C C . LEU B 1 110 ? 32.010 27.170 55.645 1.00 64.78 110 LEU B C 1
ATOM 1372 O O . LEU B 1 110 ? 31.323 27.618 56.561 1.00 66.38 110 LEU B O 1
ATOM 1377 N N . GLU B 1 111 ? 33.090 27.786 55.181 1.00 61.70 111 GLU B N 1
ATOM 1378 C CA . GLU B 1 111 ? 33.544 29.054 55.738 1.00 73.46 111 GLU B CA 1
ATOM 1379 C C . GLU B 1 111 ? 33.542 30.125 54.660 1.00 83.04 111 GLU B C 1
ATOM 1380 O O . GLU B 1 111 ? 33.478 29.820 53.470 1.00 83.15 111 GLU B O 1
ATOM 1386 N N . LYS B 1 112 ? 33.600 31.383 55.082 1.00 81.79 112 LYS B N 1
ATOM 1387 C CA . LYS B 1 112 ? 33.553 32.509 54.151 1.00 86.82 112 LYS B CA 1
ATOM 1388 C C . LYS B 1 112 ? 34.664 32.505 53.092 1.00 88.14 112 LYS B C 1
ATOM 1389 O O . LYS B 1 112 ? 34.562 33.205 52.084 1.00 87.42 112 LYS B O 1
ATOM 1395 N N . GLY B 1 113 ? 35.703 31.702 53.308 1.00 92.06 113 GLY B N 1
ATOM 1396 C CA . GLY B 1 113 ? 36.804 31.604 52.364 1.00 85.38 113 GLY B CA 1
ATOM 1397 C C . GLY B 1 113 ? 36.654 30.481 51.347 1.00 75.17 113 GLY B C 1
ATOM 1398 O O . GLY B 1 113 ? 37.107 30.602 50.207 1.00 73.76 113 GLY B O 1
ATOM 1399 N N . ASP B 1 114 ? 36.002 29.394 51.755 1.00 78.27 114 ASP B N 1
ATOM 1400 C CA . ASP B 1 114 ? 35.786 28.239 50.882 1.00 73.70 114 ASP B CA 1
ATOM 1401 C C . ASP B 1 114 ? 34.924 28.572 49.671 1.00 70.61 114 ASP B C 1
ATOM 1402 O O . ASP B 1 114 ? 33.932 29.292 49.780 1.00 70.80 114 ASP B O 1
ATOM 1407 N N . SER B 1 115 ? 35.302 28.032 48.518 1.00 66.75 115 SER B N 1
ATOM 1408 C CA . SER B 1 115 ? 34.521 28.237 47.309 1.00 64.99 115 SER B CA 1
ATOM 1409 C C . SER B 1 115 ? 34.406 26.977 46.450 1.00 61.80 115 SER B C 1
ATOM 1410 O O . SER B 1 115 ? 33.647 26.965 45.491 1.00 61.68 115 SER B O 1
ATOM 1413 N N . ALA B 1 116 ? 35.160 25.928 46.776 1.00 58.72 116 ALA B N 1
ATOM 1414 C CA . ALA B 1 116 ? 35.172 24.732 45.926 1.00 53.72 116 ALA B CA 1
ATOM 1415 C C . ALA B 1 116 ? 35.393 23.430 46.700 1.00 50.35 116 ALA B C 1
ATOM 1416 O O . ALA B 1 116 ? 36.278 23.343 47.544 1.00 52.64 116 ALA B O 1
ATOM 1418 N N . PHE B 1 117 ? 34.580 22.421 46.394 1.00 48.16 117 PHE B N 1
ATOM 1419 C CA . PHE B 1 117 ? 34.716 21.083 46.975 1.00 46.35 117 PHE B CA 1
ATOM 1420 C C . PHE B 1 117 ? 34.688 20.037 45.863 1.00 48.00 117 PHE B C 1
ATOM 1421 O O . PHE B 1 117 ? 33.760 20.019 45.057 1.00 47.24 117 PHE B O 1
ATOM 1429 N N . GLU B 1 118 ? 35.706 19.184 45.795 1.00 46.37 118 GLU B N 1
ATOM 1430 C CA . GLU B 1 118 ? 35.812 18.237 44.681 1.00 48.89 118 GLU B CA 1
ATOM 1431 C C . GLU B 1 118 ? 36.174 16.835 45.154 1.00 46.56 118 GLU B C 1
ATOM 1432 O O . GLU B 1 118 ? 36.937 16.679 46.104 1.00 43.77 118 GLU B O 1
ATOM 1438 N N . ASN B 1 119 ? 35.642 15.828 44.464 1.00 41.37 119 ASN B N 1
ATOM 1439 C CA . ASN B 1 119 ? 36.005 14.422 44.687 1.00 44.27 119 ASN B CA 1
ATOM 1440 C C . ASN B 1 119 ? 35.670 13.931 46.086 1.00 40.80 119 ASN B C 1
ATOM 1441 O O . ASN B 1 119 ? 36.538 13.470 46.816 1.00 41.75 119 ASN B O 1
ATOM 1446 N N . LEU B 1 120 ? 34.391 14.012 46.422 1.00 41.36 120 LEU B N 1
ATOM 1447 C CA . LEU B 1 120 ? 33.883 13.654 47.737 1.00 39.99 120 LEU B CA 1
ATOM 1448 C C . LEU B 1 120 ? 33.006 12.415 47.668 1.00 40.21 120 LEU B C 1
ATOM 1449 O O . LEU B 1 120 ? 32.282 12.193 46.698 1.00 36.73 120 LEU B O 1
ATOM 1454 N N . GLU B 1 121 ? 33.086 11.611 48.719 1.00 37.17 121 GLU B N 1
ATOM 1455 C CA . GLU B 1 121 ? 32.313 10.392 48.838 1.00 36.37 121 GLU B CA 1
ATOM 1456 C C . GLU B 1 121 ? 31.926 10.163 50.298 1.00 35.40 121 GLU B C 1
ATOM 1457 O O . GLU B 1 121 ? 32.791 10.142 51.164 1.00 35.83 121 GLU B O 1
ATOM 1463 N N . PHE B 1 122 ? 30.627 10.014 50.548 1.00 34.58 122 PHE B N 1
ATOM 1464 C CA . PHE B 1 122 ? 30.068 9.906 51.895 1.00 33.69 122 PHE B CA 1
ATOM 1465 C C . PHE B 1 122 ? 30.573 11.027 52.788 1.00 36.32 122 PHE B C 1
ATOM 1466 O O . PHE B 1 122 ? 30.952 10.804 53.954 1.00 34.95 122 PHE B O 1
ATOM 1474 N N . CYS B 1 123 ? 30.578 12.238 52.235 1.00 35.60 123 CYS B N 1
ATOM 1475 C CA . CYS B 1 123 ? 30.966 13.413 52.998 1.00 32.97 123 CYS B CA 1
ATOM 1476 C C . CYS B 1 123 ? 29.762 14.292 53.203 1.00 32.03 123 CYS B C 1
ATOM 1477 O O . CYS B 1 123 ? 28.722 14.084 52.587 1.00 31.91 123 CYS B O 1
ATOM 1480 N N . THR B 1 124 ? 29.892 15.269 54.090 1.00 32.11 124 THR B N 1
ATOM 1481 C CA . THR B 1 124 ? 28.877 16.289 54.225 1.00 31.62 124 THR B CA 1
ATOM 1482 C C . THR B 1 124 ? 29.548 17.650 54.131 1.00 32.43 124 THR B C 1
ATOM 1483 O O . THR B 1 124 ? 30.731 17.804 54.447 1.00 33.38 124 THR B O 1
ATOM 1487 N N . VAL B 1 125 ? 28.791 18.626 53.658 1.00 32.25 125 VAL B N 1
ATOM 1488 C CA . VAL B 1 125 ? 29.210 20.016 53.681 1.00 36.74 125 VAL B CA 1
ATOM 1489 C C . VAL B 1 125 ? 28.049 20.832 54.233 1.00 37.23 125 VAL B C 1
ATOM 1490 O O . VAL B 1 125 ? 26.952 20.815 53.680 1.00 38.32 125 VAL B O 1
ATOM 1494 N N . THR B 1 126 ? 28.295 21.556 55.317 1.00 38.17 126 THR B N 1
ATOM 1495 C CA . THR B 1 126 ? 27.232 22.282 55.997 1.00 35.27 126 THR B CA 1
ATOM 1496 C C . THR B 1 126 ? 27.673 23.723 56.205 1.00 40.77 126 THR B C 1
ATOM 1497 O O . THR B 1 126 ? 28.850 24.042 56.035 1.00 43.45 126 THR B O 1
ATOM 1501 N N . SER B 1 127 ? 26.740 24.602 56.550 1.00 39.43 127 SER B N 1
ATOM 1502 C CA . SER B 1 127 ? 27.100 25.998 56.780 1.00 55.97 127 SER B CA 1
ATOM 1503 C C . SER B 1 127 ? 27.547 26.195 58.221 1.00 72.33 127 SER B C 1
ATOM 1504 O O . SER B 1 127 ? 26.993 25.577 59.130 1.00 75.17 127 SER B O 1
ATOM 1507 N N . THR B 1 128 ? 28.556 27.039 58.434 1.00 77.66 128 THR B N 1
ATOM 1508 C CA . THR B 1 128 ? 29.035 27.289 59.791 1.00 92.46 128 THR B CA 1
ATOM 1509 C C . THR B 1 128 ? 27.965 27.990 60.624 1.00 105.07 128 THR B C 1
ATOM 1510 O O . THR B 1 128 ? 27.250 28.870 60.132 1.00 105.30 128 THR B O 1
ATOM 1514 N N . THR B 1 129 ? 27.849 27.578 61.886 1.00 95.99 129 THR B N 1
ATOM 1515 C CA . THR B 1 129 ? 26.896 28.191 62.801 1.00 96.89 129 THR B CA 1
ATOM 1516 C C . THR B 1 129 ? 27.428 29.524 63.321 1.00 102.08 129 THR B C 1
ATOM 1517 O O . THR B 1 129 ? 26.656 30.397 63.726 1.00 103.49 129 THR B O 1
ATOM 1521 N N . ASP B 1 130 ? 28.750 29.678 63.297 1.00 94.94 130 ASP B N 1
ATOM 1522 C CA . ASP B 1 130 ? 29.386 30.896 63.787 1.00 97.38 130 ASP B CA 1
ATOM 1523 C C . ASP B 1 130 ? 29.854 31.808 62.651 1.00 99.90 130 ASP B C 1
ATOM 1524 O O . ASP B 1 130 ? 30.113 31.344 61.545 1.00 97.82 130 ASP B O 1
ATOM 1529 N N . TYR B 1 131 ? 29.976 33.101 62.944 1.00 94.55 131 TYR B N 1
ATOM 1530 C CA . TYR B 1 131 ? 30.466 34.091 61.983 1.00 95.54 131 TYR B CA 1
ATOM 1531 C C . TYR B 1 131 ? 29.751 34.014 60.638 1.00 99.77 131 TYR B C 1
ATOM 1532 O O . TYR B 1 131 ? 30.346 34.273 59.589 1.00 103.24 131 TYR B O 1
ATOM 1541 N N . SER B 1 132 ? 28.465 33.676 60.683 1.00 100.21 132 SER B N 1
ATOM 1542 C CA . SER B 1 132 ? 27.679 33.464 59.475 1.00 98.02 132 SER B CA 1
ATOM 1543 C C . SER B 1 132 ? 27.346 34.772 58.771 1.00 95.40 132 SER B C 1
ATOM 1544 O O . SER B 1 132 ? 26.778 34.775 57.676 1.00 93.36 132 SER B O 1
ATOM 1547 N N . GLY B 1 133 ? 27.701 35.882 59.405 1.00 95.50 133 GLY B N 1
ATOM 1548 C CA . GLY B 1 133 ? 27.518 37.187 58.804 1.00 95.35 133 GLY B CA 1
ATOM 1549 C C . GLY B 1 133 ? 28.691 37.495 57.895 1.00 94.14 133 GLY B C 1
ATOM 1550 O O . GLY B 1 133 ? 29.833 37.595 58.351 1.00 93.87 133 GLY B O 1
ATOM 1551 N N . ASN B 1 134 ? 28.410 37.645 56.605 1.00 93.48 134 ASN B N 1
ATOM 1552 C CA . ASN B 1 134 ? 29.458 37.899 55.626 1.00 96.42 134 ASN B CA 1
ATOM 1553 C C . ASN B 1 134 ? 28.962 38.581 54.360 1.00 97.44 134 ASN B C 1
ATOM 1554 O O . ASN B 1 134 ? 27.960 38.172 53.771 1.00 91.94 134 ASN B O 1
ATOM 1559 N N . SER B 1 135 ? 29.683 39.611 53.936 1.00 95.55 135 SER B N 1
ATOM 1560 C CA . SER B 1 135 ? 29.280 40.377 52.771 1.00 97.92 135 SER B CA 1
ATOM 1561 C C . SER B 1 135 ? 30.368 40.364 51.706 1.00 98.33 135 SER B C 1
ATOM 1562 O O . SER B 1 135 ? 31.562 40.297 52.010 1.00 101.72 135 SER B O 1
ATOM 1565 N N . ALA B 1 136 ? 29.928 40.412 50.453 1.00 109.38 136 ALA B N 1
ATOM 1566 C CA . ALA B 1 136 ? 30.809 40.567 49.307 1.00 107.67 136 ALA B CA 1
ATOM 1567 C C . ALA B 1 136 ? 29.986 41.003 48.102 1.00 105.70 136 ALA B C 1
ATOM 1568 O O . ALA B 1 136 ? 28.779 40.759 48.047 1.00 102.19 136 ALA B O 1
ATOM 1570 N N . LEU B 1 137 ? 30.643 41.644 47.140 1.00 111.72 137 LEU B N 1
ATOM 1571 C CA . LEU B 1 137 ? 29.981 42.063 45.911 1.00 104.39 137 LEU B CA 1
ATOM 1572 C C . LEU B 1 137 ? 29.473 40.830 45.171 1.00 102.22 137 LEU B C 1
ATOM 1573 O O . LEU B 1 137 ? 28.334 40.786 44.703 1.00 103.84 137 LEU B O 1
ATOM 1578 N N . SER B 1 138 ? 30.341 39.832 45.078 1.00 110.27 138 SER B N 1
ATOM 1579 C CA . SER B 1 138 ? 30.042 38.579 44.406 1.00 99.21 138 SER B CA 1
ATOM 1580 C C . SER B 1 138 ? 30.581 37.404 45.209 1.00 87.28 138 SER B C 1
ATOM 1581 O O . SER B 1 138 ? 31.481 37.563 46.041 1.00 92.17 138 SER B O 1
ATOM 1584 N N . GLY B 1 139 ? 30.002 36.232 44.990 1.00 96.63 139 GLY B N 1
ATOM 1585 C CA . GLY B 1 139 ? 30.528 35.026 45.590 1.00 81.32 139 GLY B CA 1
ATOM 1586 C C . GLY B 1 139 ? 30.172 33.856 44.700 1.00 66.05 139 GLY B C 1
ATOM 1587 O O . GLY B 1 139 ? 29.268 33.942 43.864 1.00 62.36 139 GLY B O 1
ATOM 1588 N N . SER B 1 140 ? 30.857 32.741 44.908 1.00 69.09 140 SER B N 1
ATOM 1589 C CA . SER B 1 140 ? 30.617 31.558 44.103 1.00 62.37 140 SER B CA 1
ATOM 1590 C C . SER B 1 140 ? 31.034 30.296 44.828 1.00 54.05 140 SER B C 1
ATOM 1591 O O . SER B 1 140 ? 32.076 30.253 45.468 1.00 53.79 140 SER B O 1
ATOM 1594 N N . LEU B 1 141 ? 30.204 29.271 44.703 1.00 47.38 141 LEU B N 1
ATOM 1595 C CA . LEU B 1 141 ? 30.471 27.971 45.277 1.00 47.21 141 LEU B CA 1
ATOM 1596 C C . LEU B 1 141 ? 30.448 26.922 44.177 1.00 45.76 141 LEU B C 1
ATOM 1597 O O . LEU B 1 141 ? 29.567 26.938 43.320 1.00 46.30 141 LEU B O 1
ATOM 1602 N N . CYS B 1 142 ? 31.410 26.012 44.205 1.00 40.60 142 CYS B N 1
ATOM 1603 C CA . CYS B 1 142 ? 31.472 24.935 43.220 1.00 44.97 142 CYS B CA 1
ATOM 1604 C C . CYS B 1 142 ? 31.602 23.573 43.881 1.00 42.04 142 CYS B C 1
ATOM 1605 O O . CYS B 1 142 ? 32.448 23.380 44.750 1.00 41.43 142 CYS B O 1
ATOM 1608 N N . PHE B 1 143 ? 30.748 22.638 43.486 1.00 37.94 143 PHE B N 1
ATOM 1609 C CA . PHE B 1 143 ? 30.885 21.252 43.920 1.00 37.60 143 PHE B CA 1
ATOM 1610 C C . PHE B 1 143 ? 31.034 20.375 42.691 1.00 39.77 143 PHE B C 1
ATOM 1611 O O . PHE B 1 143 ? 30.203 20.441 41.786 1.00 39.40 143 PHE B O 1
ATOM 1619 N N . ARG B 1 144 ? 32.062 19.539 42.661 1.00 37.17 144 ARG B N 1
ATOM 1620 C CA . ARG B 1 144 ? 32.283 18.681 41.503 1.00 42.35 144 ARG B CA 1
ATOM 1621 C C . ARG B 1 144 ? 32.691 17.281 41.918 1.00 41.46 144 ARG B C 1
ATOM 1622 O O . ARG B 1 144 ? 33.499 17.116 42.824 1.00 39.00 144 ARG B O 1
ATOM 1630 N N . ASN B 1 145 ? 32.124 16.285 41.242 1.00 38.11 145 ASN B N 1
ATOM 1631 C CA . ASN B 1 145 ? 32.412 14.875 41.493 1.00 39.04 145 ASN B CA 1
ATOM 1632 C C . ASN B 1 145 ? 32.048 14.513 42.917 1.00 37.62 145 ASN B C 1
ATOM 1633 O O . ASN B 1 145 ? 32.905 14.233 43.752 1.00 38.30 145 ASN B O 1
ATOM 1638 N N . ILE B 1 146 ? 30.745 14.502 43.154 1.00 37.35 146 ILE B N 1
ATOM 1639 C CA . ILE B 1 146 ? 30.178 14.310 44.473 1.00 36.66 146 ILE B CA 1
ATOM 1640 C C . ILE B 1 146 ? 29.368 13.021 44.441 1.00 38.62 146 ILE B C 1
ATOM 1641 O O . ILE B 1 146 ? 28.465 12.863 43.611 1.00 38.21 146 ILE B O 1
ATOM 1646 N N . THR B 1 147 ? 29.730 12.081 45.305 1.00 34.97 147 THR B N 1
ATOM 1647 C CA . THR B 1 147 ? 29.089 10.776 45.320 1.00 35.16 147 THR B CA 1
ATOM 1648 C C . THR B 1 147 ? 28.579 10.466 46.720 1.00 34.22 147 THR B C 1
ATOM 1649 O O . THR B 1 147 ? 29.356 10.482 47.673 1.00 34.33 147 THR B O 1
ATOM 1653 N N . LYS B 1 148 ? 27.279 10.183 46.833 1.00 33.51 148 LYS B N 1
ATOM 1654 C CA . LYS B 1 148 ? 26.684 9.779 48.107 1.00 34.75 148 LYS B CA 1
ATOM 1655 C C . LYS B 1 148 ? 26.986 10.780 49.211 1.00 35.11 148 LYS B C 1
ATOM 1656 O O . LYS B 1 148 ? 27.493 10.401 50.263 1.00 33.64 148 LYS B O 1
ATOM 1662 N N . CYS B 1 149 ? 26.703 12.055 48.970 1.00 31.52 149 CYS B N 1
ATOM 1663 C CA . CYS B 1 149 ? 26.992 13.078 49.965 1.00 31.10 149 CYS B CA 1
ATOM 1664 C C . CYS B 1 149 ? 25.739 13.818 50.401 1.00 30.31 149 CYS B C 1
ATOM 1665 O O . CYS B 1 149 ? 24.707 13.770 49.726 1.00 30.07 149 CYS B O 1
ATOM 1668 N N . VAL B 1 150 ? 25.839 14.507 51.533 1.00 30.13 150 VAL B N 1
ATOM 1669 C CA . VAL B 1 150 ? 24.810 15.459 51.937 1.00 29.74 150 VAL B CA 1
ATOM 1670 C C . VAL B 1 150 ? 25.388 16.873 51.897 1.00 31.51 150 VAL B C 1
ATOM 1671 O O . VAL B 1 150 ? 26.310 17.215 52.650 1.00 30.45 150 VAL B O 1
ATOM 1675 N N . ILE B 1 151 ? 24.880 17.678 50.977 1.00 30.04 151 ILE B N 1
ATOM 1676 C CA . ILE B 1 151 ? 25.195 19.092 50.948 1.00 30.45 151 ILE B CA 1
ATOM 1677 C C . ILE B 1 151 ? 24.014 19.802 51.598 1.00 30.35 151 ILE B C 1
ATOM 1678 O O . ILE B 1 151 ? 22.893 19.696 51.113 1.00 30.78 151 ILE B O 1
ATOM 1683 N N . ASN B 1 152 ? 24.256 20.493 52.702 1.00 32.17 152 ASN B N 1
ATOM 1684 C CA . ASN B 1 152 ? 23.182 21.110 53.465 1.00 32.42 152 ASN B CA 1
ATOM 1685 C C . ASN B 1 152 ? 23.611 22.495 53.917 1.00 35.99 152 ASN B C 1
ATOM 1686 O O . ASN B 1 152 ? 24.163 22.660 55.005 1.00 34.09 152 ASN B O 1
ATOM 1691 N N . LEU B 1 153 ? 23.370 23.485 53.066 1.00 36.89 153 LEU B N 1
ATOM 1692 C CA . LEU B 1 153 ? 23.809 24.843 53.321 1.00 38.84 153 LEU B CA 1
ATOM 1693 C C . LEU B 1 153 ? 22.610 25.705 53.672 1.00 40.46 153 LEU B C 1
ATOM 1694 O O . LEU B 1 153 ? 21.898 26.177 52.796 1.00 39.11 153 LEU B O 1
ATOM 1699 N N . GLN B 1 154 ? 22.393 25.916 54.961 1.00 40.50 154 GLN B N 1
ATOM 1700 C CA . GLN B 1 154 ? 21.265 26.718 55.404 1.00 45.42 154 GLN B CA 1
ATOM 1701 C C . GLN B 1 154 ? 21.641 28.188 55.509 1.00 51.02 154 GLN B C 1
ATOM 1702 O O . GLN B 1 154 ? 20.772 29.049 55.656 1.00 54.80 154 GLN B O 1
ATOM 1708 N N . ARG B 1 155 ? 22.937 28.476 55.408 1.00 48.95 155 ARG B N 1
ATOM 1709 C CA . ARG B 1 155 ? 23.405 29.856 55.385 1.00 54.04 155 ARG B CA 1
ATOM 1710 C C . ARG B 1 155 ? 24.424 30.029 54.256 1.00 57.74 155 ARG B C 1
ATOM 1711 O O . ARG B 1 155 ? 25.411 29.297 54.175 1.00 58.44 155 ARG B O 1
ATOM 1719 N N . ILE B 1 156 ? 24.166 30.984 53.366 1.00 61.00 156 ILE B N 1
ATOM 1720 C CA . ILE B 1 156 ? 25.094 31.299 52.281 1.00 65.00 156 ILE B CA 1
ATOM 1721 C C . ILE B 1 156 ? 25.764 32.641 52.581 1.00 69.17 156 ILE B C 1
ATOM 1722 O O . ILE B 1 156 ? 25.089 33.601 52.946 1.00 69.50 156 ILE B O 1
ATOM 1727 N N . PHE B 1 157 ? 27.079 32.718 52.392 1.00 66.04 157 PHE B N 1
ATOM 1728 C CA . PHE B 1 157 ? 27.843 33.859 52.892 1.00 72.18 157 PHE B CA 1
ATOM 1729 C C . PHE B 1 157 ? 28.149 34.917 51.834 1.00 72.21 157 PHE B C 1
ATOM 1730 O O . PHE B 1 157 ? 29.073 35.719 51.993 1.00 72.91 157 PHE B O 1
ATOM 1738 N N . PHE B 1 158 ? 27.372 34.920 50.759 1.00 74.30 158 PHE B N 1
ATOM 1739 C CA . PHE B 1 158 ? 27.401 36.027 49.813 1.00 76.37 158 PHE B CA 1
ATOM 1740 C C . PHE B 1 158 ? 25.987 36.358 49.368 1.00 77.54 158 PHE B C 1
ATOM 1741 O O . PHE B 1 158 ? 25.145 35.469 49.232 1.00 76.27 158 PHE B O 1
ATOM 1749 N N . GLN B 1 159 ? 25.737 37.644 49.151 1.00 74.98 159 GLN B N 1
ATOM 1750 C CA . GLN B 1 159 ? 24.414 38.136 48.795 1.00 78.72 159 GLN B CA 1
ATOM 1751 C C . GLN B 1 159 ? 24.045 37.748 47.373 1.00 78.37 159 GLN B C 1
ATOM 1752 O O . GLN B 1 159 ? 22.944 37.258 47.104 1.00 77.09 159 GLN B O 1
ATOM 1758 N N . THR B 1 160 ? 24.979 37.984 46.459 1.00 86.11 160 THR B N 1
ATOM 1759 C CA . THR B 1 160 ? 24.768 37.672 45.058 1.00 82.49 160 THR B CA 1
ATOM 1760 C C . THR B 1 160 ? 25.839 36.709 44.576 1.00 76.83 160 THR B C 1
ATOM 1761 O O . THR B 1 160 ? 26.929 36.635 45.143 1.00 77.86 160 THR B O 1
ATOM 1765 N N . GLY B 1 161 ? 25.516 35.970 43.523 1.00 78.30 161 GLY B N 1
ATOM 1766 C CA . GLY B 1 161 ? 26.459 35.053 42.924 1.00 71.37 161 GLY B CA 1
ATOM 1767 C C . GLY B 1 161 ? 25.789 33.763 42.511 1.00 62.32 161 GLY B C 1
ATOM 1768 O O . GLY B 1 161 ? 24.678 33.775 41.984 1.00 58.63 161 GLY B O 1
ATOM 1769 N N . SER B 1 162 ? 26.460 32.643 42.756 1.00 60.28 162 SER B N 1
ATOM 1770 C CA . SER B 1 162 ? 25.979 31.375 42.239 1.00 54.26 162 SER B CA 1
ATOM 1771 C C . SER B 1 162 ? 26.496 30.166 43.000 1.00 49.32 162 SER B C 1
ATOM 1772 O O . SER B 1 162 ? 27.512 30.223 43.682 1.00 50.00 162 SER B O 1
ATOM 1775 N N . ILE B 1 163 ? 25.770 29.067 42.862 1.00 45.17 163 ILE B N 1
ATOM 1776 C CA . ILE B 1 163 ? 26.227 27.768 43.321 1.00 43.85 163 ILE B CA 1
ATOM 1777 C C . ILE B 1 163 ? 26.204 26.817 42.143 1.00 42.97 163 ILE B C 1
ATOM 1778 O O . ILE B 1 163 ? 25.165 26.653 41.514 1.00 40.74 163 ILE B O 1
ATOM 1783 N N . PHE B 1 164 ? 27.341 26.195 41.848 1.00 39.60 164 PHE B N 1
ATOM 1784 C CA . PHE B 1 164 ? 27.415 25.218 40.764 1.00 43.87 164 PHE B CA 1
ATOM 1785 C C . PHE B 1 164 ? 27.668 23.834 41.328 1.00 37.54 164 PHE B C 1
ATOM 1786 O O . PHE B 1 164 ? 28.586 23.645 42.106 1.00 37.54 164 PHE B O 1
ATOM 1794 N N . ILE B 1 165 ? 26.875 22.865 40.900 1.00 37.04 165 ILE B N 1
ATOM 1795 C CA . ILE B 1 165 ? 27.098 21.479 41.277 1.00 36.52 165 ILE B CA 1
ATOM 1796 C C . ILE B 1 165 ? 27.149 20.633 40.011 1.00 37.52 165 ILE B C 1
ATOM 1797 O O . ILE B 1 165 ? 26.183 20.612 39.237 1.00 35.55 165 ILE B O 1
ATOM 1802 N N . THR B 1 166 ? 28.264 19.935 39.815 1.00 35.49 166 THR B N 1
ATOM 1803 C CA . THR B 1 166 ? 28.503 19.172 38.588 1.00 39.29 166 THR B CA 1
A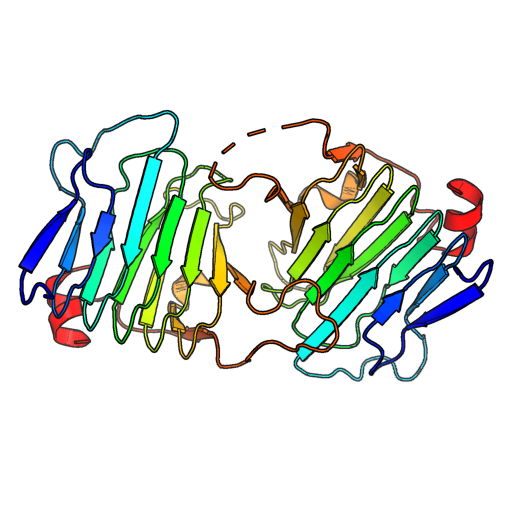TOM 1804 C C . THR B 1 166 ? 29.006 17.772 38.884 1.00 39.40 166 THR B C 1
ATOM 1805 O O . THR B 1 166 ? 29.927 17.600 39.673 1.00 40.65 166 THR B O 1
ATOM 1809 N N . ASP B 1 167 ? 28.420 16.791 38.201 1.00 36.31 167 ASP B N 1
ATOM 1810 C CA . ASP B 1 167 ? 28.785 15.387 38.335 1.00 36.19 167 ASP B CA 1
ATOM 1811 C C . ASP B 1 167 ? 28.509 14.932 39.761 1.00 36.66 167 ASP B C 1
ATOM 1812 O O . ASP B 1 167 ? 29.426 14.714 40.546 1.00 35.93 167 ASP B O 1
ATOM 1817 N N . CYS B 1 168 ? 27.226 14.777 40.072 1.00 36.85 168 CYS B N 1
ATOM 1818 C CA . CYS B 1 168 ? 26.798 14.512 41.437 1.00 34.18 168 CYS B CA 1
ATOM 1819 C C . CYS B 1 168 ? 25.768 13.395 41.435 1.00 36.55 168 CYS B C 1
ATOM 1820 O O . CYS B 1 168 ? 24.762 13.455 40.739 1.00 39.83 168 CYS B O 1
ATOM 1823 N N . THR B 1 169 ? 26.044 12.368 42.218 1.00 33.58 169 THR B N 1
ATOM 1824 C CA . THR B 1 169 ? 25.287 11.128 42.192 1.00 34.00 169 THR B CA 1
ATOM 1825 C C . THR B 1 169 ? 24.801 10.733 43.587 1.00 35.87 169 THR B C 1
ATOM 1826 O O . THR B 1 169 ? 25.557 10.850 44.547 1.00 36.13 169 THR B O 1
ATOM 1830 N N . ASP B 1 170 ? 23.550 10.272 43.676 1.00 33.22 170 ASP B N 1
ATOM 1831 C CA . ASP B 1 170 ? 22.981 9.663 44.886 1.00 33.55 170 ASP B CA 1
ATOM 1832 C C . ASP B 1 170 ? 23.143 10.548 46.113 1.00 34.46 170 ASP B C 1
ATOM 1833 O O . ASP B 1 170 ? 23.434 10.054 47.206 1.00 34.73 170 ASP B O 1
ATOM 1838 N N . SER B 1 171 ? 22.956 11.852 45.940 1.00 31.21 171 SER B N 1
ATOM 1839 C CA . SER B 1 171 ? 23.247 12.776 47.029 1.00 31.96 171 SER B CA 1
ATOM 1840 C C . SER B 1 171 ? 22.022 13.573 47.452 1.00 31.50 171 SER B C 1
ATOM 1841 O O . SER B 1 171 ? 20.983 13.569 46.780 1.00 32.35 171 SER B O 1
ATOM 1844 N N . ILE B 1 172 ? 22.157 14.236 48.590 1.00 29.85 172 ILE B N 1
ATOM 1845 C CA . ILE B 1 172 ? 21.108 15.063 49.149 1.00 29.58 172 ILE B CA 1
ATOM 1846 C C . ILE B 1 172 ? 21.560 16.509 49.054 1.00 29.39 172 ILE B C 1
ATOM 1847 O O . ILE B 1 172 ? 22.659 16.840 49.498 1.00 29.98 172 ILE B O 1
ATOM 1852 N N . ILE B 1 173 ? 20.738 17.370 48.468 1.00 29.00 173 ILE B N 1
ATOM 1853 C CA . ILE B 1 173 ? 21.158 18.755 48.261 1.00 29.02 173 ILE B CA 1
ATOM 1854 C C . ILE B 1 173 ? 20.120 19.708 48.821 1.00 29.17 173 ILE B C 1
ATOM 1855 O O . ILE B 1 173 ? 19.061 19.904 48.221 1.00 33.68 173 ILE B O 1
ATOM 1860 N N . PHE B 1 174 ? 20.418 20.270 49.989 1.00 30.28 174 PHE B N 1
ATOM 1861 C CA . PHE B 1 174 ? 19.558 21.240 50.643 1.00 30.79 174 PHE B CA 1
ATOM 1862 C C . PHE B 1 174 ? 20.233 22.602 50.604 1.00 31.30 174 PHE B C 1
ATOM 1863 O O . PHE B 1 174 ? 21.359 22.766 51.096 1.00 31.73 174 PHE B O 1
ATOM 1871 N N . LEU B 1 175 ? 19.529 23.581 50.058 1.00 34.28 175 LEU B N 1
ATOM 1872 C CA . LEU B 1 175 ? 20.069 24.922 49.904 1.00 37.58 175 LEU B CA 1
ATOM 1873 C C . LEU B 1 175 ? 19.041 25.952 50.333 1.00 44.69 175 LEU B C 1
ATOM 1874 O O . LEU B 1 175 ? 17.858 25.818 50.025 1.00 46.51 175 LEU B O 1
ATOM 1879 N N . ARG B 1 176 ? 19.491 26.970 51.055 1.00 42.18 176 ARG B N 1
ATOM 1880 C CA . ARG B 1 176 ? 18.650 28.111 51.359 1.00 46.53 176 ARG B CA 1
ATOM 1881 C C . ARG B 1 176 ? 19.268 29.330 50.680 1.00 47.01 176 ARG B C 1
ATOM 1882 O O . ARG B 1 176 ? 20.196 29.937 51.216 1.00 50.20 176 ARG B O 1
ATOM 1890 N N . SER B 1 177 ? 18.775 29.660 49.486 1.00 52.90 177 SER B N 1
ATOM 1891 C CA . SER B 1 177 ? 19.397 30.688 48.650 1.00 60.26 177 SER B CA 1
ATOM 1892 C C . SER B 1 177 ? 19.035 32.104 49.095 1.00 70.29 177 SER B C 1
ATOM 1893 O O . SER B 1 177 ? 17.932 32.342 49.584 1.00 70.93 177 SER B O 1
ATOM 1896 N N . PRO B 1 178 ? 19.962 33.058 48.894 1.00 68.91 178 PRO B N 1
ATOM 1897 C CA . PRO B 1 178 ? 19.732 34.464 49.249 1.00 77.54 178 PRO B CA 1
ATOM 1898 C C . PRO B 1 178 ? 18.577 35.091 48.472 1.00 84.08 178 PRO B C 1
ATOM 1899 O O . PRO B 1 178 ? 18.103 34.523 47.483 1.00 82.27 178 PRO B O 1
ATOM 1903 N N . SER B 1 179 ? 18.146 36.267 48.917 1.00 89.35 179 SER B N 1
ATOM 1904 C CA . SER B 1 179 ? 16.982 36.931 48.344 1.00 88.00 179 SER B CA 1
ATOM 1905 C C . SER B 1 179 ? 17.223 37.482 46.936 1.00 85.67 179 SER B C 1
ATOM 1906 O O . SER B 1 179 ? 16.279 37.625 46.159 1.00 84.95 179 SER B O 1
ATOM 1909 N N . ASP B 1 180 ? 18.480 37.801 46.627 1.00 88.31 180 ASP B N 1
ATOM 1910 C CA . ASP B 1 180 ? 18.868 38.355 45.325 1.00 86.76 180 ASP B CA 1
ATOM 1911 C C . ASP B 1 180 ? 18.193 37.692 44.122 1.00 80.08 180 ASP B C 1
ATOM 1912 O O . ASP B 1 180 ? 18.352 36.494 43.892 1.00 77.98 180 ASP B O 1
ATOM 1917 N N . LYS B 1 181 ? 17.435 38.481 43.367 1.00 82.73 181 LYS B N 1
ATOM 1918 C CA . LYS B 1 181 ? 16.687 37.974 42.221 1.00 84.30 181 LYS B CA 1
ATOM 1919 C C . LYS B 1 181 ? 17.582 37.282 41.192 1.00 91.47 181 LYS B C 1
ATOM 1920 O O . LYS B 1 181 ? 17.114 36.443 40.423 1.00 89.29 181 LYS B O 1
ATOM 1926 N N . ASP B 1 182 ? 18.859 37.651 41.158 1.00 82.47 182 ASP B N 1
ATOM 1927 C CA . ASP B 1 182 ? 19.767 37.113 40.151 1.00 87.81 182 ASP B CA 1
ATOM 1928 C C . ASP B 1 182 ? 20.658 35.974 40.657 1.00 84.10 182 ASP B C 1
ATOM 1929 O O . ASP B 1 182 ? 21.553 35.528 39.933 1.00 85.63 182 ASP B O 1
ATOM 1934 N N . PHE B 1 183 ? 20.417 35.498 41.879 1.00 91.23 183 PHE B N 1
ATOM 1935 C CA . PHE B 1 183 ? 21.188 34.370 42.401 1.00 71.74 183 PHE B CA 1
ATOM 1936 C C . PHE B 1 183 ? 21.003 33.134 41.538 1.00 59.46 183 PHE B C 1
ATOM 1937 O O . PHE B 1 183 ? 19.878 32.727 41.246 1.00 56.94 183 PHE B O 1
ATOM 1945 N N . GLN B 1 184 ? 22.116 32.514 41.167 1.00 55.58 184 GLN B N 1
ATOM 1946 C CA . GLN B 1 184 ? 22.071 31.421 40.212 1.00 50.47 184 GLN B CA 1
ATOM 1947 C C . GLN B 1 184 ? 22.386 30.080 40.860 1.00 45.17 184 GLN B C 1
ATOM 1948 O O . GLN B 1 184 ? 23.346 29.942 41.612 1.00 43.91 184 GLN B O 1
ATOM 1954 N N . ILE B 1 185 ? 21.565 29.091 40.539 1.00 42.15 185 ILE B N 1
ATOM 1955 C CA . ILE B 1 185 ? 21.819 27.718 40.932 1.00 38.78 185 ILE B CA 1
ATOM 1956 C C . ILE B 1 185 ? 21.882 26.863 39.673 1.00 39.04 185 ILE B C 1
ATOM 1957 O O . ILE B 1 185 ? 20.908 26.746 38.926 1.00 36.80 185 ILE B O 1
ATOM 1962 N N . ARG B 1 186 ? 23.054 26.311 39.400 1.00 36.24 186 ARG B N 1
ATOM 1963 C CA . ARG B 1 186 ? 23.196 25.510 38.204 1.00 38.03 186 ARG B CA 1
ATOM 1964 C C . ARG B 1 186 ? 23.625 24.098 38.545 1.00 31.68 186 ARG B C 1
ATOM 1965 O O . ARG B 1 186 ? 24.690 23.881 39.110 1.00 31.15 186 ARG B O 1
ATOM 1973 N N . LEU B 1 187 ? 22.788 23.148 38.156 1.00 32.00 187 LEU B N 1
ATOM 1974 C CA . LEU B 1 187 ? 22.993 21.737 38.438 1.00 31.75 187 LEU B CA 1
ATOM 1975 C C . LEU B 1 187 ? 23.302 21.024 37.140 1.00 37.26 187 LEU B C 1
ATOM 1976 O O . LEU B 1 187 ? 22.490 21.029 36.223 1.00 36.65 187 LEU B O 1
ATOM 1981 N N . ARG B 1 188 ? 24.466 20.400 37.056 1.00 33.67 188 ARG B N 1
ATOM 1982 C CA . ARG B 1 188 ? 24.834 19.739 35.824 1.00 37.50 188 ARG B CA 1
ATOM 1983 C C . ARG B 1 188 ? 25.270 18.321 36.104 1.00 34.99 188 ARG B C 1
ATOM 1984 O O . ARG B 1 188 ? 26.094 18.084 36.995 1.00 34.56 188 ARG B O 1
ATOM 1992 N N . ASP B 1 189 ? 24.708 17.388 35.338 1.00 33.18 189 ASP B N 1
ATOM 1993 C CA . ASP B 1 189 ? 25.039 15.972 35.431 1.00 36.37 189 ASP B CA 1
ATOM 1994 C C . ASP B 1 189 ? 24.777 15.448 36.843 1.00 35.30 189 ASP B C 1
ATOM 1995 O O . ASP B 1 189 ? 25.646 14.828 37.458 1.00 34.21 189 ASP B O 1
ATOM 2000 N N . LEU B 1 190 ? 23.590 15.742 37.358 1.00 33.08 190 LEU B N 1
ATOM 2001 C CA . LEU B 1 190 ? 23.145 15.141 38.609 1.00 35.47 190 LEU B CA 1
ATOM 2002 C C . LEU B 1 190 ? 22.327 13.902 38.308 1.00 37.77 190 LEU B C 1
ATOM 2003 O O . LEU B 1 190 ? 21.491 13.881 37.384 1.00 35.82 190 LEU B O 1
ATOM 2008 N N . LYS B 1 191 ? 22.578 12.860 39.080 1.00 33.02 191 LYS B N 1
ATOM 2009 C CA . LYS B 1 191 ? 21.826 11.633 38.937 1.00 38.93 191 LYS B CA 1
ATOM 2010 C C . LYS B 1 191 ? 21.318 11.169 40.274 1.00 36.41 191 LYS B C 1
ATOM 2011 O O . LYS B 1 191 ? 22.089 11.055 41.237 1.00 35.22 191 LYS B O 1
ATOM 2017 N N . ASN B 1 192 ? 20.014 10.907 40.329 1.00 37.89 192 ASN B N 1
A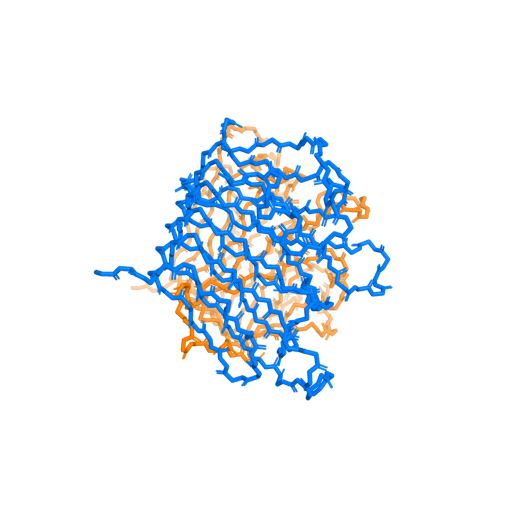TOM 2018 C CA . ASN B 1 192 ? 19.388 10.339 41.523 1.00 38.08 192 ASN B CA 1
ATOM 2019 C C . ASN B 1 192 ? 19.651 11.162 42.779 1.00 36.32 192 ASN B C 1
ATOM 2020 O O . ASN B 1 192 ? 20.107 10.627 43.802 1.00 37.09 192 ASN B O 1
ATOM 2025 N N . CYS B 1 193 ? 19.385 12.462 42.706 1.00 33.60 193 CYS B N 1
ATOM 2026 C CA . CYS B 1 193 ? 19.552 13.318 43.877 1.00 34.05 193 CYS B CA 1
ATOM 2027 C C . CYS B 1 193 ? 18.204 13.820 44.373 1.00 33.01 193 CYS B C 1
ATOM 2028 O O . CYS B 1 193 ? 17.285 14.055 43.588 1.00 33.02 193 CYS B O 1
ATOM 2031 N N . LYS B 1 194 ? 18.098 13.977 45.687 1.00 30.14 194 LYS B N 1
ATOM 2032 C CA . LYS B 1 194 ? 16.947 14.619 46.312 1.00 32.32 194 LYS B CA 1
ATOM 2033 C C . LYS B 1 194 ? 17.326 16.033 46.714 1.00 33.49 194 LYS B C 1
ATOM 2034 O O . LYS B 1 194 ? 18.337 16.247 47.392 1.00 30.98 194 LYS B O 1
ATOM 2040 N N . ILE B 1 195 ? 16.487 16.990 46.331 1.00 29.55 195 ILE B N 1
ATOM 2041 C CA . ILE B 1 195 ? 16.854 18.396 46.377 1.00 30.72 195 ILE B CA 1
ATOM 2042 C C . ILE B 1 195 ? 15.810 19.243 47.089 1.00 29.65 195 ILE B C 1
ATOM 2043 O O . ILE B 1 195 ? 14.620 19.149 46.788 1.00 31.05 195 ILE B O 1
ATOM 2048 N N . LEU B 1 196 ? 16.261 20.076 48.022 1.00 30.54 196 LEU B N 1
ATOM 2049 C CA . LEU B 1 196 ? 15.382 20.994 48.744 1.00 32.82 196 LEU B CA 1
ATOM 2050 C C . LEU B 1 196 ? 15.961 22.396 48.670 1.00 33.95 196 LEU B C 1
ATOM 2051 O O . LEU B 1 196 ? 16.868 22.747 49.424 1.00 34.50 196 LEU B O 1
ATOM 2056 N N . ILE B 1 197 ? 15.442 23.194 47.751 1.00 33.36 197 ILE B N 1
ATOM 2057 C CA . ILE B 1 197 ? 15.938 24.544 47.553 1.00 35.15 197 ILE B CA 1
ATOM 2058 C C . ILE B 1 197 ? 14.891 25.517 48.044 1.00 39.82 197 ILE B C 1
ATOM 2059 O O . ILE B 1 197 ? 13.754 25.516 47.578 1.00 36.99 197 ILE B O 1
ATOM 2064 N N . GLU B 1 198 ? 15.283 26.326 49.014 1.00 42.96 198 GLU B N 1
ATOM 2065 C CA . GLU B 1 198 ? 14.387 27.289 49.631 1.00 53.14 198 GLU B CA 1
ATOM 2066 C C . GLU B 1 198 ? 14.908 28.711 49.524 1.00 64.95 198 GLU B C 1
ATOM 2067 O O . GLU B 1 198 ? 16.091 28.943 49.272 1.00 62.47 198 GLU B O 1
ATOM 2073 N N . LYS B 1 199 ? 14.001 29.654 49.751 1.00 66.40 199 LYS B N 1
ATOM 2074 C CA . LYS B 1 199 ? 14.275 31.081 49.665 1.00 79.93 199 LYS B CA 1
ATOM 2075 C C . LYS B 1 199 ? 14.568 31.690 51.033 1.00 92.49 199 LYS B C 1
ATOM 2076 O O . LYS B 1 199 ? 14.074 31.226 52.059 1.00 93.37 199 LYS B O 1
ATOM 2082 N N . LEU B 1 200 ? 15.396 32.729 51.024 1.00 83.04 200 LEU B N 1
ATOM 2083 C CA . LEU B 1 200 ? 15.796 33.443 52.229 1.00 92.76 200 LEU B CA 1
ATOM 2084 C C . LEU B 1 200 ? 14.656 34.332 52.732 1.00 103.34 200 LEU B C 1
ATOM 2085 O O . LEU B 1 200 ? 14.749 34.954 53.789 1.00 105.80 200 LEU B O 1
ATOM 2090 N N . SER B 1 201 ? 13.568 34.365 51.971 1.00 99.01 201 SER B N 1
ATOM 2091 C CA . SER B 1 201 ? 12.436 35.237 52.253 1.00 106.30 201 SER B CA 1
ATOM 2092 C C . SER B 1 201 ? 11.171 34.445 51.927 1.00 109.14 201 SER B C 1
ATOM 2093 O O . SER B 1 201 ? 11.096 33.791 50.886 1.00 106.33 201 SER B O 1
ATOM 2096 N N . PRO B 1 202 ? 10.166 34.505 52.813 1.00 112.90 202 PRO B N 1
ATOM 2097 C CA . PRO B 1 202 ? 8.962 33.684 52.656 1.00 110.95 202 PRO B CA 1
ATOM 2098 C C . PRO B 1 202 ? 7.910 34.299 51.736 1.00 108.66 202 PRO B C 1
ATOM 2099 O O . PRO B 1 202 ? 6.796 33.777 51.652 1.00 112.09 202 PRO B O 1
ATOM 2103 N N . SER B 1 203 ? 8.254 35.389 51.057 1.00 111.23 203 SER B N 1
ATOM 2104 C CA . SER B 1 203 ? 7.294 36.053 50.188 1.00 104.53 203 SER B CA 1
ATOM 2105 C C . SER B 1 203 ? 6.993 35.152 48.989 1.00 96.46 203 SER B C 1
ATOM 2106 O O . SER B 1 203 ? 7.866 34.427 48.508 1.00 93.00 203 SER B O 1
ATOM 2109 N N . ILE B 1 204 ? 5.749 35.200 48.520 1.00 94.85 204 ILE B N 1
ATOM 2110 C CA . ILE B 1 204 ? 5.257 34.273 47.504 1.00 89.44 204 ILE B CA 1
ATOM 2111 C C . ILE B 1 204 ? 5.826 34.464 46.103 1.00 98.15 204 ILE B C 1
ATOM 2112 O O . ILE B 1 204 ? 6.431 33.555 45.530 1.00 94.86 204 ILE B O 1
ATOM 2117 N N . ASP B 1 205 ? 5.611 35.659 45.564 1.00 82.91 205 ASP B N 1
ATOM 2118 C CA . ASP B 1 205 ? 5.844 35.943 44.152 1.00 87.96 205 ASP B CA 1
ATOM 2119 C C . ASP B 1 205 ? 7.280 35.739 43.696 1.00 69.08 205 ASP B C 1
ATOM 2120 O O . ASP B 1 205 ? 7.518 35.426 42.530 1.00 68.73 205 ASP B O 1
ATOM 2125 N N . CYS B 1 206 ? 8.239 35.936 44.593 1.00 99.88 206 CYS B N 1
ATOM 2126 C CA . CYS B 1 206 ? 9.634 35.829 44.193 1.00 78.95 206 CYS B CA 1
ATOM 2127 C C . CYS B 1 206 ? 9.996 34.355 44.011 1.00 59.17 206 CYS B C 1
ATOM 2128 O O . CYS B 1 206 ? 9.908 33.546 44.945 1.00 57.48 206 CYS B O 1
ATOM 2131 N N . LYS B 1 207 ? 10.471 34.030 42.820 1.00 60.94 207 LYS B N 1
ATOM 2132 C CA . LYS B 1 207 ? 10.734 32.654 42.442 1.00 50.33 207 LYS B CA 1
ATOM 2133 C C . LYS B 1 207 ? 12.219 32.421 42.304 1.00 45.07 207 LYS B C 1
ATOM 2134 O O . LYS B 1 207 ? 12.965 33.332 41.970 1.00 46.94 207 LYS B O 1
ATOM 2140 N N . GLN B 1 208 ? 12.649 31.198 42.579 1.00 42.68 208 GLN B N 1
ATOM 2141 C CA . GLN B 1 208 ? 14.037 30.836 42.367 1.00 39.28 208 GLN B CA 1
ATOM 2142 C C . GLN B 1 208 ? 14.155 29.965 41.149 1.00 38.30 208 GLN B C 1
ATOM 2143 O O . GLN B 1 208 ? 13.598 28.867 41.102 1.00 37.34 208 GLN B O 1
ATOM 2149 N N . VAL B 1 209 ? 14.904 30.461 40.168 1.00 35.83 209 VAL B N 1
ATOM 2150 C CA . VAL B 1 209 ? 15.175 29.709 38.953 1.00 37.04 209 VAL B CA 1
ATOM 2151 C C . VAL B 1 209 ? 16.321 28.735 39.181 1.00 35.52 209 VAL B C 1
ATOM 2152 O O . VAL B 1 209 ? 17.332 29.079 39.790 1.00 37.26 209 VAL B O 1
ATOM 2156 N N . VAL B 1 210 ? 16.142 27.512 38.703 1.00 33.29 210 VAL B N 1
ATOM 2157 C CA . VAL B 1 210 ? 17.173 26.501 38.777 1.00 34.13 210 VAL B CA 1
ATOM 2158 C C . VAL B 1 210 ? 17.503 25.954 37.397 1.00 33.46 210 VAL B C 1
ATOM 2159 O O . VAL B 1 210 ? 16.654 25.321 36.762 1.00 35.69 210 VAL B O 1
ATOM 2163 N N . ILE B 1 211 ? 18.745 26.166 36.965 1.00 33.80 211 ILE B N 1
ATOM 2164 C CA . ILE B 1 211 ? 19.237 25.648 35.695 1.00 35.36 211 ILE B CA 1
ATOM 2165 C C . ILE B 1 211 ? 19.732 24.220 35.874 1.00 37.79 211 ILE B C 1
ATOM 2166 O O . ILE B 1 211 ? 20.526 23.939 36.773 1.00 38.03 211 ILE B O 1
ATOM 2171 N N . ILE B 1 212 ? 19.213 23.304 35.064 1.00 35.21 212 ILE B N 1
ATOM 2172 C CA . ILE B 1 212 ? 19.699 21.933 35.084 1.00 35.19 212 ILE B CA 1
ATOM 2173 C C . ILE B 1 212 ? 20.216 21.546 33.698 1.00 37.65 212 ILE B C 1
ATOM 2174 O O . ILE B 1 212 ? 19.692 22.013 32.683 1.00 37.47 212 ILE B O 1
ATOM 2179 N N . GLU B 1 213 ? 21.267 20.729 33.675 1.00 37.02 213 GLU B N 1
ATOM 2180 C CA . GLU B 1 213 ? 21.826 20.203 32.434 1.00 37.93 213 GLU B CA 1
ATOM 2181 C C . GLU B 1 213 ? 22.139 18.726 32.568 1.00 37.55 213 GLU B C 1
ATOM 2182 O O . GLU B 1 213 ? 22.854 18.343 33.488 1.00 39.26 213 GLU B O 1
ATOM 2188 N N . ASN B 1 214 ? 21.646 17.912 31.635 1.00 34.81 214 ASN B N 1
ATOM 2189 C CA . ASN B 1 214 ? 21.917 16.469 31.619 1.00 36.87 214 ASN B CA 1
ATOM 2190 C C . ASN B 1 214 ? 21.723 15.836 32.998 1.00 35.91 214 ASN B C 1
ATOM 2191 O O . ASN B 1 214 ? 22.563 15.066 33.465 1.00 36.31 214 ASN B O 1
ATOM 2196 N N . CYS B 1 215 ? 20.608 16.160 33.633 1.00 33.68 215 CYS B N 1
ATOM 2197 C CA . CYS B 1 215 ? 20.274 15.559 34.919 1.00 39.78 215 CYS B CA 1
ATOM 2198 C C . CYS B 1 215 ? 19.307 14.412 34.707 1.00 39.49 215 CYS B C 1
ATOM 2199 O O . CYS B 1 215 ? 18.615 14.346 33.675 1.00 37.83 215 CYS B O 1
ATOM 2202 N N . HIS B 1 216 ? 19.320 13.470 35.647 1.00 33.34 216 HIS B N 1
ATOM 2203 C CA . HIS B 1 216 ? 18.446 12.310 35.585 1.00 36.17 216 HIS B CA 1
ATOM 2204 C C . HIS B 1 216 ? 17.954 11.924 36.964 1.00 41.39 216 HIS B C 1
ATOM 2205 O O . HIS B 1 216 ? 18.731 11.873 37.926 1.00 38.28 216 HIS B O 1
ATOM 2212 N N . LYS B 1 217 ? 16.656 11.650 37.048 1.00 43.18 217 LYS B N 1
ATOM 2213 C CA . LYS B 1 217 ? 16.027 11.214 38.284 1.00 46.13 217 LYS B CA 1
ATOM 2214 C C . LYS B 1 217 ? 16.346 12.162 39.441 1.00 40.88 217 LYS B C 1
ATOM 2215 O O . LYS B 1 217 ? 16.677 11.719 40.544 1.00 39.95 217 LYS B O 1
ATOM 2221 N N . CYS B 1 218 ? 16.281 13.464 39.182 1.00 39.06 218 CYS B N 1
ATOM 2222 C CA . CYS B 1 218 ? 16.407 14.427 40.261 1.00 39.97 218 CYS B CA 1
ATOM 2223 C C . CYS B 1 218 ? 15.042 14.685 40.873 1.00 42.16 218 CYS B C 1
ATOM 2224 O O . CYS B 1 218 ? 14.082 15.003 40.172 1.00 44.52 218 CYS B O 1
ATOM 2227 N N . ILE B 1 219 ? 14.957 14.577 42.188 1.00 36.41 219 ILE B N 1
ATOM 2228 C CA . ILE B 1 219 ? 13.687 14.797 42.849 1.00 37.59 219 ILE B CA 1
ATOM 2229 C C . ILE B 1 219 ? 13.754 16.088 43.649 1.00 38.14 219 ILE B C 1
ATOM 2230 O O . ILE B 1 219 ? 14.488 16.176 44.643 1.00 30.64 219 ILE B O 1
ATOM 2235 N N . PHE B 1 220 ? 12.998 17.088 43.201 1.00 34.63 220 PHE B N 1
ATOM 2236 C CA . PHE B 1 220 ? 12.830 18.319 43.959 1.00 35.63 220 PHE B CA 1
ATOM 2237 C C . PHE B 1 220 ? 11.663 18.135 44.912 1.00 36.54 220 PHE B C 1
ATOM 2238 O O . PHE B 1 220 ? 10.604 17.664 44.507 1.00 38.23 220 PHE B O 1
ATOM 2246 N N . ASN B 1 221 ? 11.843 18.504 46.174 1.00 38.06 221 ASN B N 1
ATOM 2247 C CA . ASN B 1 221 ? 10.784 18.301 47.151 1.00 35.70 221 ASN B CA 1
ATOM 2248 C C . ASN B 1 221 ? 9.523 19.055 46.749 1.00 37.44 221 ASN B C 1
ATOM 2249 O O . ASN B 1 221 ? 9.595 20.220 46.357 1.00 36.57 221 ASN B O 1
ATOM 2254 N N . ALA B 1 222 ? 8.380 18.376 46.832 1.00 40.51 222 ALA B N 1
ATOM 2255 C CA . ALA B 1 222 ? 7.092 18.926 46.414 1.00 43.40 222 ALA B CA 1
ATOM 2256 C C . ALA B 1 222 ? 6.767 20.229 47.137 1.00 43.12 222 ALA B C 1
ATOM 2257 O O . ALA B 1 222 ? 6.027 21.065 46.615 1.00 39.98 222 ALA B O 1
ATOM 2259 N N . SER B 1 223 ? 7.329 20.401 48.333 1.00 37.50 223 SER B N 1
ATOM 2260 C CA . SER B 1 223 ? 7.062 21.599 49.124 1.00 40.00 223 SER B CA 1
ATOM 2261 C C . SER B 1 223 ? 7.583 22.851 48.428 1.00 38.60 223 SER B C 1
ATOM 2262 O O . SER B 1 223 ? 7.203 23.959 48.792 1.00 39.66 223 SER B O 1
ATOM 2265 N N . THR B 1 224 ? 8.473 22.673 47.456 1.00 35.23 224 THR B N 1
ATOM 2266 C CA . THR B 1 224 ? 9.097 23.803 46.787 1.00 36.23 224 THR B CA 1
ATOM 2267 C C . THR B 1 224 ? 8.556 24.097 45.370 1.00 38.03 224 THR B C 1
ATOM 2268 O O . THR B 1 224 ? 9.041 25.014 44.715 1.00 35.73 224 THR B O 1
ATOM 2272 N N . ARG B 1 225 ? 7.584 23.320 44.898 1.00 34.83 225 ARG B N 1
ATOM 2273 C CA . ARG B 1 225 ? 7.091 23.457 43.516 1.00 34.63 225 ARG B CA 1
ATOM 2274 C C . ARG B 1 225 ? 6.626 24.884 43.223 1.00 38.22 225 ARG B C 1
ATOM 2275 O O . ARG B 1 225 ? 6.830 25.422 42.122 1.00 36.53 225 ARG B O 1
ATOM 2283 N N . ASP B 1 226 ? 5.926 25.476 44.178 1.00 36.58 226 ASP B N 1
ATOM 2284 C CA . ASP B 1 226 ? 5.370 26.801 43.964 1.00 41.03 226 ASP B CA 1
ATOM 2285 C C . ASP B 1 226 ? 6.412 27.914 44.102 1.00 42.78 226 ASP B C 1
ATOM 2286 O O . ASP B 1 226 ? 6.102 29.079 43.875 1.00 45.81 226 ASP B O 1
ATOM 2291 N N . HIS B 1 227 ? 7.643 27.561 44.473 1.00 40.68 227 HIS B N 1
ATOM 2292 C CA . HIS B 1 227 ? 8.698 28.565 44.610 1.00 40.53 227 HIS B CA 1
ATOM 2293 C C . HIS B 1 227 ? 9.812 28.428 43.571 1.00 38.61 227 HIS B C 1
ATOM 2294 O O . HIS B 1 227 ? 10.596 29.357 43.374 1.00 42.16 227 HIS B O 1
ATOM 2301 N N . LEU B 1 228 ? 9.895 27.278 42.907 1.00 34.23 228 LEU B N 1
ATOM 2302 C CA . LEU B 1 228 ? 10.962 27.045 41.935 1.00 34.91 228 LEU B CA 1
ATOM 2303 C C . LEU B 1 228 ? 10.466 27.016 40.496 1.00 33.99 228 LEU B C 1
ATOM 2304 O O . LEU B 1 228 ? 9.349 26.577 40.238 1.00 36.37 228 LEU B O 1
ATOM 2309 N N . ILE B 1 229 ? 11.319 27.483 39.585 1.00 30.35 229 ILE B N 1
ATOM 2310 C CA . ILE B 1 229 ? 11.158 27.298 38.138 1.00 29.81 229 ILE B CA 1
ATOM 2311 C C . ILE B 1 229 ? 12.401 26.633 37.577 1.00 29.00 229 ILE B C 1
ATOM 2312 O O . ILE B 1 229 ? 13.498 27.164 37.703 1.00 36.86 229 ILE B O 1
ATOM 2317 N N . ILE B 1 230 ? 12.236 25.429 37.046 1.00 28.78 230 ILE B N 1
ATOM 2318 C CA . ILE B 1 230 ? 13.332 24.674 36.482 1.00 28.33 230 ILE B CA 1
ATOM 2319 C C . ILE B 1 230 ? 13.513 25.056 35.002 1.00 36.87 230 ILE B C 1
ATOM 2320 O O . ILE B 1 230 ? 12.527 25.191 34.280 1.00 32.88 230 ILE B O 1
ATOM 2325 N N . GLN B 1 231 ? 14.756 25.298 34.587 1.00 34.70 231 GLN B N 1
ATOM 2326 C CA . GLN B 1 231 ? 15.062 25.540 33.175 1.00 32.84 231 GLN B CA 1
ATOM 2327 C C . GLN B 1 231 ? 16.125 24.560 32.710 1.00 34.17 231 GLN B C 1
ATOM 2328 O O . GLN B 1 231 ? 17.274 24.627 33.134 1.00 36.39 231 GLN B O 1
ATOM 2334 N N . ASP B 1 232 ? 15.735 23.641 31.841 1.00 34.95 232 ASP B N 1
ATOM 2335 C CA . ASP B 1 232 ? 16.651 22.633 31.337 1.00 38.82 232 ASP B CA 1
ATOM 2336 C C . ASP B 1 232 ? 17.469 23.169 30.139 1.00 37.63 232 ASP B C 1
ATOM 2337 O O . ASP B 1 232 ? 16.939 23.334 29.042 1.00 37.86 232 ASP B O 1
ATOM 2342 N N . PHE B 1 233 ? 18.757 23.423 30.370 1.00 38.30 233 PHE B N 1
ATOM 2343 C CA . PHE B 1 233 ? 19.668 23.949 29.356 1.00 41.54 233 PHE B CA 1
ATOM 2344 C C . PHE B 1 233 ? 20.446 22.838 28.649 1.00 42.31 233 PHE B C 1
ATOM 2345 O O . PHE B 1 233 ? 21.541 23.082 28.158 1.00 44.78 233 PHE B O 1
ATOM 2353 N N . SER B 1 234 ? 19.906 21.621 28.633 1.00 39.92 234 SER B N 1
ATOM 2354 C CA . SER B 1 234 ? 20.609 20.469 28.066 1.00 42.57 234 SER B CA 1
ATOM 2355 C C . SER B 1 234 ? 20.955 20.634 26.590 1.00 50.95 234 SER B C 1
ATOM 2356 O O . SER B 1 234 ? 22.100 20.440 26.189 1.00 55.62 234 SER B O 1
ATOM 2359 N N . ASN B 1 235 ? 19.953 20.947 25.783 1.00 48.15 235 ASN B N 1
ATOM 2360 C CA . ASN B 1 235 ? 20.174 21.081 24.346 1.00 56.04 235 ASN B CA 1
ATOM 2361 C C . ASN B 1 235 ? 19.674 22.409 23.816 1.00 50.76 235 ASN B C 1
ATOM 2362 O O . ASN B 1 235 ? 18.608 22.473 23.197 1.00 51.46 235 ASN B O 1
ATOM 2367 N N . PRO B 1 236 ? 20.425 23.485 24.092 1.00 50.49 236 PRO B N 1
ATOM 2368 C CA . PRO B 1 236 ? 19.996 24.838 23.725 1.00 50.93 236 PRO B CA 1
ATOM 2369 C C . PRO B 1 236 ? 20.037 25.084 22.221 1.00 53.08 236 PRO B C 1
ATOM 2370 O O . PRO B 1 236 ? 20.940 24.586 21.546 1.00 53.67 236 PRO B O 1
ATOM 2374 N N . PHE B 1 237 ? 19.058 25.838 21.724 1.00 51.80 237 PHE B N 1
ATOM 2375 C CA . PHE B 1 237 ? 18.952 26.212 20.308 1.00 54.24 237 PHE B CA 1
ATOM 2376 C C . PHE B 1 237 ? 19.050 25.025 19.350 1.00 60.90 237 PHE B C 1
ATOM 2377 O O . PHE B 1 237 ? 19.735 25.087 18.330 1.00 62.45 237 PHE B O 1
ATOM 2385 N N . GLN B 1 238 ? 18.350 23.947 19.682 1.00 58.15 238 GLN B N 1
ATOM 2386 C CA . GLN B 1 238 ? 18.312 22.769 18.828 1.00 63.75 238 GLN B CA 1
ATOM 2387 C C . GLN B 1 238 ? 16.882 22.256 18.730 1.00 70.50 238 GLN B C 1
ATOM 2388 O O . GLN B 1 238 ? 16.394 21.572 19.626 1.00 71.45 238 GLN B O 1
ATOM 2394 N N . SER B 1 239 ? 16.224 22.596 17.627 1.00 64.61 239 SER B N 1
ATOM 2395 C CA . SER B 1 239 ? 14.825 22.251 17.387 1.00 68.11 239 SER B CA 1
ATOM 2396 C C . SER B 1 239 ? 14.565 20.750 17.414 1.00 76.05 239 SER B C 1
ATOM 2397 O O . SER B 1 239 ? 13.456 20.306 17.712 1.00 75.14 239 SER B O 1
ATOM 2400 N N . GLU B 1 240 ? 15.595 19.978 17.086 1.00 70.01 240 GLU B N 1
ATOM 2401 C CA . GLU B 1 240 ? 15.470 18.532 16.954 1.00 79.29 240 GLU B CA 1
ATOM 2402 C C . GLU B 1 240 ? 15.724 17.831 18.283 1.00 84.25 240 GLU B C 1
ATOM 2403 O O . GLU B 1 240 ? 15.968 16.626 18.325 1.00 85.77 240 GLU B O 1
ATOM 2409 N N . GLU B 1 241 ? 15.670 18.593 19.367 1.00 78.58 241 GLU B N 1
ATOM 2410 C CA . GLU B 1 241 ? 15.950 18.044 20.685 1.00 77.50 241 GLU B CA 1
ATOM 2411 C C . GLU B 1 241 ? 14.808 18.287 21.653 1.00 74.30 241 GLU B C 1
ATOM 2412 O O . GLU B 1 241 ? 14.530 19.429 22.028 1.00 75.93 241 GLU B O 1
ATOM 2418 N N . THR B 1 242 ? 14.145 17.209 22.052 1.00 86.94 242 THR B N 1
ATOM 2419 C CA . THR B 1 242 ? 13.168 17.282 23.124 1.00 73.49 242 THR B CA 1
ATOM 2420 C C . THR B 1 242 ? 13.821 16.785 24.406 1.00 66.22 242 THR B C 1
ATOM 2421 O O . THR B 1 242 ? 14.596 15.823 24.397 1.00 64.37 242 THR B O 1
ATOM 2425 N N . GLU B 1 243 ? 13.510 17.460 25.504 1.00 65.57 243 GLU B N 1
ATOM 2426 C CA . GLU B 1 243 ? 14.160 17.206 26.779 1.00 64.65 243 GLU B CA 1
ATOM 2427 C C . GLU B 1 243 ? 13.688 15.913 27.428 1.00 67.12 243 GLU B C 1
ATOM 2428 O O . GLU B 1 243 ? 12.532 15.503 27.272 1.00 67.89 243 GLU B O 1
ATOM 2434 N N . ASP B 1 244 ? 14.600 15.279 28.159 1.00 65.05 244 ASP B N 1
ATOM 2435 C CA . ASP B 1 244 ? 14.293 14.077 28.919 1.00 68.12 244 ASP B CA 1
ATOM 2436 C C . ASP B 1 244 ? 13.248 14.369 29.991 1.00 68.69 244 ASP B C 1
ATOM 2437 O O . ASP B 1 244 ? 13.462 15.203 30.872 1.00 67.39 244 ASP B O 1
ATOM 2442 N N . ASN B 1 245 ? 12.111 13.689 29.894 1.00 68.40 245 ASN B N 1
ATOM 2443 C CA . ASN B 1 245 ? 11.029 13.859 30.855 1.00 70.94 245 ASN B CA 1
ATOM 2444 C C . ASN B 1 245 ? 11.478 13.427 32.243 1.00 65.35 245 ASN B C 1
ATOM 2445 O O . ASN B 1 245 ? 11.258 14.138 33.234 1.00 66.80 245 ASN B O 1
ATOM 2450 N N . SER B 1 246 ? 12.150 12.281 32.299 1.00 74.73 246 SER B N 1
ATOM 2451 C CA . SER B 1 246 ? 12.654 11.736 33.553 1.00 64.64 246 SER B CA 1
ATOM 2452 C C . SER B 1 246 ? 13.908 12.465 34.053 1.00 54.11 246 SER B C 1
ATOM 2453 O O . SER B 1 246 ? 14.671 11.917 34.860 1.00 54.62 246 SER B O 1
ATOM 2456 N N . ALA B 1 247 ? 14.121 13.693 33.582 1.00 52.26 247 ALA B N 1
ATOM 2457 C CA . ALA B 1 247 ? 15.208 14.512 34.107 1.00 46.26 247 ALA B CA 1
ATOM 2458 C C . ALA B 1 247 ? 14.962 14.880 35.568 1.00 44.08 247 ALA B C 1
ATOM 2459 O O . ALA B 1 247 ? 15.860 14.769 36.398 1.00 42.08 247 ALA B O 1
ATOM 2461 N N . PHE B 1 248 ? 13.745 15.317 35.872 1.00 38.95 248 PHE B N 1
ATOM 2462 C CA . PHE B 1 248 ? 13.404 15.738 37.231 1.00 39.49 248 PHE B CA 1
ATOM 2463 C C . PHE B 1 248 ? 11.928 15.512 37.486 1.00 42.34 248 PHE B C 1
ATOM 2464 O O . PHE B 1 248 ? 11.150 15.354 36.545 1.00 41.95 248 PHE B O 1
ATOM 2472 N N . ALA B 1 249 ? 11.553 15.484 38.760 1.00 37.64 249 ALA B N 1
ATOM 2473 C CA . ALA B 1 249 ? 10.157 15.439 39.161 1.00 38.75 249 ALA B CA 1
ATOM 2474 C C . ALA B 1 249 ? 10.035 16.122 40.521 1.00 40.19 249 ALA B C 1
ATOM 2475 O O . ALA B 1 249 ? 11.021 16.219 41.253 1.00 38.02 249 ALA B O 1
ATOM 2477 N N . PHE B 1 250 ? 8.848 16.630 40.835 1.00 40.22 250 PHE B N 1
ATOM 2478 C CA . PHE B 1 250 ? 8.568 17.143 42.173 1.00 41.49 250 PHE B CA 1
ATOM 2479 C C . PHE B 1 250 ? 7.784 16.089 42.944 1.00 43.59 250 PHE B C 1
ATOM 2480 O O . PHE B 1 250 ? 6.665 15.735 42.572 1.00 45.67 250 PHE B O 1
ATOM 2488 N N . GLU B 1 251 ? 8.390 15.584 44.013 1.00 41.45 251 GLU B N 1
ATOM 2489 C CA . GLU B 1 251 ? 7.782 14.557 44.848 1.00 43.90 251 GLU B CA 1
ATOM 2490 C C . GLU B 1 251 ? 7.997 14.878 46.324 1.00 44.61 251 GLU B C 1
ATOM 2491 O O . GLU B 1 251 ? 8.877 15.665 46.671 1.00 42.84 251 GLU B O 1
ATOM 2497 N N . ASP B 1 252 ? 7.180 14.285 47.185 1.00 44.55 252 ASP B N 1
ATOM 2498 C CA . ASP B 1 252 ? 7.385 14.381 48.624 1.00 48.64 252 ASP B CA 1
ATOM 2499 C C . ASP B 1 252 ? 8.518 13.470 49.052 1.00 41.35 252 ASP B C 1
ATOM 2500 O O . ASP B 1 252 ? 8.686 12.385 48.497 1.00 39.63 252 ASP B O 1
ATOM 2505 N N . PHE B 1 253 ? 9.318 13.933 50.006 1.00 39.48 253 PHE B N 1
ATOM 2506 C CA . PHE B 1 253 ? 10.230 13.053 50.723 1.00 38.69 253 PHE B CA 1
ATOM 2507 C C . PHE B 1 253 ? 10.542 13.661 52.079 1.00 38.11 253 PHE B C 1
ATOM 2508 O O . PHE B 1 253 ? 10.429 14.872 52.272 1.00 38.34 253 PHE B O 1
ATOM 2516 N N . ASP B 1 254 ? 10.925 12.809 53.018 1.00 38.82 254 ASP B N 1
ATOM 2517 C CA . ASP B 1 254 ? 11.188 13.240 54.376 1.00 39.11 254 ASP B CA 1
ATOM 2518 C C . ASP B 1 254 ? 12.425 14.140 54.400 1.00 39.32 254 ASP B C 1
ATOM 2519 O O . ASP B 1 254 ? 13.500 13.730 53.964 1.00 37.16 254 ASP B O 1
ATOM 2524 N N . ILE B 1 255 ? 12.274 15.366 54.889 1.00 34.80 255 ILE B N 1
ATOM 2525 C CA . ILE B 1 255 ? 13.412 16.278 54.960 1.00 39.16 255 ILE B CA 1
ATOM 2526 C C . ILE B 1 255 ? 14.170 16.137 56.284 1.00 37.32 255 ILE B C 1
ATOM 2527 O O . ILE B 1 255 ? 15.146 16.857 56.525 1.00 35.52 255 ILE B O 1
ATOM 2532 N N . CYS B 1 256 ? 13.695 15.239 57.149 1.00 39.77 256 CYS B N 1
ATOM 2533 C CA . CYS B 1 256 ? 14.404 14.898 58.384 1.00 35.99 256 CYS B CA 1
ATOM 2534 C C . CYS B 1 256 ? 14.823 16.125 59.186 1.00 37.19 256 CYS B C 1
ATOM 2535 O O . CYS B 1 256 ? 15.952 16.192 59.672 1.00 35.64 256 CYS B O 1
ATOM 2538 N N . ASN B 1 257 ? 13.929 17.102 59.290 1.00 39.95 257 ASN B N 1
ATOM 2539 C CA . ASN B 1 257 ? 14.196 18.334 60.029 1.00 44.13 257 ASN B CA 1
ATOM 2540 C C . ASN B 1 257 ? 15.466 19.082 59.607 1.00 42.48 257 ASN B C 1
ATOM 2541 O O . ASN B 1 257 ? 16.037 19.839 60.399 1.00 40.01 257 ASN B O 1
ATOM 2546 N N . LYS B 1 258 ? 15.899 18.861 58.366 1.00 40.83 258 LYS B N 1
ATOM 2547 C CA . LYS B 1 258 ? 17.111 19.484 57.832 1.00 40.83 258 LYS B CA 1
ATOM 2548 C C . LYS B 1 258 ? 18.325 19.164 58.682 1.00 37.85 258 LYS B C 1
ATOM 2549 O O . LYS B 1 258 ? 19.274 19.948 58.746 1.00 37.21 258 LYS B O 1
ATOM 2555 N N . ASP B 1 259 ? 18.276 18.014 59.342 1.00 37.06 259 ASP B N 1
ATOM 2556 C CA . ASP B 1 259 ? 19.390 17.528 60.149 1.00 38.30 259 ASP B CA 1
ATOM 2557 C C . ASP B 1 259 ? 20.345 16.730 59.274 1.00 31.85 259 ASP B C 1
ATOM 2558 O O 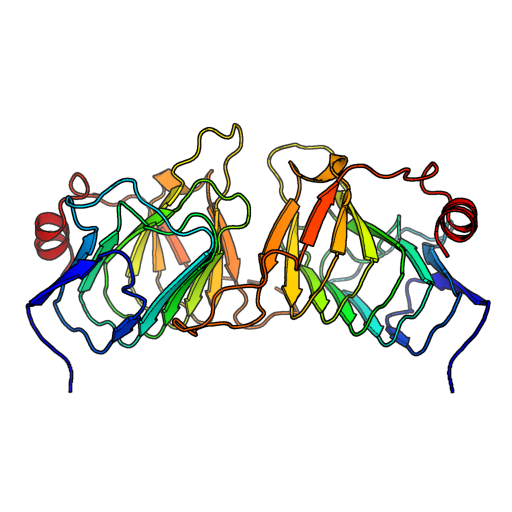. ASP B 1 259 ? 19.992 15.654 58.796 1.00 32.52 259 ASP B O 1
ATOM 2563 N N . THR B 1 260 ? 21.563 17.227 59.118 1.00 31.66 260 THR B N 1
ATOM 2564 C CA . THR B 1 260 ? 22.510 16.658 58.163 1.00 35.84 260 THR B CA 1
ATOM 2565 C C . THR B 1 260 ? 22.752 15.155 58.332 1.00 33.62 260 THR B C 1
ATOM 2566 O O . THR B 1 260 ? 22.633 14.390 57.368 1.00 31.78 260 THR B O 1
ATOM 2570 N N . MET B 1 261 ? 23.053 14.715 59.550 1.00 33.46 261 MET B N 1
ATOM 2571 C CA . MET B 1 261 ? 23.366 13.300 59.751 1.00 31.16 261 MET B CA 1
ATOM 2572 C C . MET B 1 261 ? 22.111 12.432 59.722 1.00 31.22 261 MET B C 1
ATOM 2573 O O . MET B 1 261 ? 22.192 11.269 59.362 1.00 34.27 261 MET B O 1
ATOM 2578 N N . GLN B 1 262 ? 20.956 12.986 60.083 1.00 35.53 262 GLN B N 1
ATOM 2579 C CA . GLN B 1 262 ? 19.700 12.259 59.882 1.00 35.75 262 GLN B CA 1
ATOM 2580 C C . GLN B 1 262 ? 19.492 11.984 58.371 1.00 34.26 262 GLN B C 1
ATOM 2581 O O . GLN B 1 262 ? 19.125 10.873 57.966 1.00 33.35 262 GLN B O 1
ATOM 2587 N N . LEU B 1 263 ? 19.732 12.998 57.543 1.00 33.83 263 LEU B N 1
ATOM 2588 C CA . LEU B 1 263 ? 19.655 12.830 56.080 1.00 30.53 263 LEU B CA 1
ATOM 2589 C C . LEU B 1 263 ? 20.648 11.773 55.614 1.00 30.35 263 LEU B C 1
ATOM 2590 O O . LEU B 1 263 ? 20.321 10.902 54.814 1.00 30.64 263 LEU B O 1
ATOM 2595 N N . PHE B 1 264 ? 21.857 11.848 56.158 1.00 32.09 264 PHE B N 1
ATOM 2596 C CA . PHE B 1 264 ? 22.933 10.898 55.887 1.00 31.59 264 PHE B CA 1
ATOM 2597 C C . PHE B 1 264 ? 22.425 9.474 56.100 1.00 40.60 264 PHE B C 1
ATOM 2598 O O . PHE B 1 264 ? 22.555 8.610 55.226 1.00 31.04 264 PHE B O 1
ATOM 2606 N N . ARG B 1 265 ? 21.787 9.273 57.256 1.00 33.13 265 ARG B N 1
ATOM 2607 C CA . ARG B 1 265 ? 21.266 7.972 57.687 1.00 45.09 265 ARG B CA 1
ATOM 2608 C C . ARG B 1 265 ? 20.062 7.524 56.899 1.00 35.31 265 ARG B C 1
ATOM 2609 O O . ARG B 1 265 ? 19.944 6.352 56.558 1.00 32.94 265 ARG B O 1
ATOM 2617 N N . ALA B 1 266 ? 19.152 8.445 56.624 1.00 32.12 266 ALA B N 1
ATOM 2618 C CA . ALA B 1 266 ? 17.947 8.093 55.881 1.00 38.49 266 ALA B CA 1
ATOM 2619 C C . ALA B 1 266 ? 18.247 7.720 54.428 1.00 37.54 266 ALA B C 1
ATOM 2620 O O . ALA B 1 266 ? 17.597 6.832 53.850 1.00 40.49 266 ALA B O 1
ATOM 2622 N N . TYR B 1 267 ? 19.213 8.397 53.813 1.00 38.63 267 TYR B N 1
ATOM 2623 C CA . TYR B 1 267 ? 19.315 8.325 52.347 1.00 35.04 267 TYR B CA 1
ATOM 2624 C C . TYR B 1 267 ? 20.611 7.800 51.739 1.00 37.30 267 TYR B C 1
ATOM 2625 O O . TYR B 1 267 ? 20.636 7.467 50.545 1.00 38.77 267 TYR B O 1
ATOM 2634 N N . LEU B 1 268 ? 21.696 7.731 52.501 1.00 35.08 268 LEU B N 1
ATOM 2635 C CA . LEU B 1 268 ? 22.951 7.295 51.874 1.00 39.38 268 LEU B CA 1
ATOM 2636 C C . LEU B 1 268 ? 23.239 5.815 52.116 1.00 45.03 268 LEU B C 1
ATOM 2637 O O . LEU B 1 268 ? 23.723 5.136 51.207 1.00 46.81 268 LEU B O 1
#

Secondary structure (DSSP, 8-state):
--EES-EEEE-TT--EEEEEES-EEEE-STT-S--EEEEEEEEEEEES-EEEES--SEEEEEEEEEEEES-EEEEEE-S-TT-EEEEEEEES-EEEEEE----TT--EEEEEES-BSEEEEGGGGGGEEEEE-SS---TTEEEE----GGG-HHHHHHHH-/--EES-EEEE-TT--EEEEEES-EEEE-SSS-----S-EEEEEEEEES-EEEES--S-SSEEEEEEEEES-EEEEEE-S-TT-EEEEEEEES-EEEEEESS--SS--EEEEEES-BSEEEEGGGTTTEEEEE-SSTT-TT-PPPGGGEEEE----GGG-HHHHHHHH-

Solvent-accessible surface area: 15376 Å² total; per-residue (Å²): 173,48,55,106,136,117,105,60,61,4,90,89,79,60,32,50,17,87,59,3,55,66,1,8,0,21,8,16,105,88,167,60,67,99,60,56,122,14,9,5,1,9,0,88,47,1,43,55,0,0,0,8,0,28,84,19,12,17,115,39,4,3,0,5,0,4,64,0,39,40,1,5,0,0,0,83,0,20,52,27,77,18,0,1,0,22,1,60,48,0,94,78,0,55,0,1,0,55,28,103,31,129,42,165,44,20,34,2,1,0,0,2,20,67,4,85,119,3,25,0,6,35,80,4,134,109,88,9,36,26,26,71,20,37,145,68,131,185,64,15,59,41,50,85,125,30,97,56,13,137,58,57,22,89,90,0,14,177,61,61,44,175,63,45,90,142,116,112,70,66,2,102,129,67,60,60,62,16,96,54,7,55,63,1,4,1,17,7,22,110,89,182,36,70,55,109,50,164,60,19,54,2,40,0,93,47,1,49,56,2,0,1,8,0,36,90,26,11,20,122,31,1,0,0,57,0,16,55,0,40,41,1,4,0,0,0,72,0,8,56,30,162,84,5,11,0,54,0,93,43,0,83,79,0,57,0,2,1,43,29,102,35,131,66,109,78,32,34,17,6,0,1,0,24,76,2,67,116,1,27,0,6,38,78,4,49,95,62,3,5,1,0,13,6,30,56,48,21,75,18,155,62,80,46,66,90,49,2,48,37,43,87,123,28,99,59,13,130,58,58,21,91,88,0,32,187,61,57,41

InterPro domains:
  IPR016098 Cyclase-associated protein CAP/septum formation inhibitor MinC, C-terminal [G3DSA:2.160.20.70] (82-263)
  IPR017901 C-CAP/cofactor C-like domain [PS51329] (98-255)
  IPR027684 Tubulin-specific chaperone C [PTHR15139] (3-257)

Organism: Saccharomyces cerevisiae (strain ATCC 204508 / S288c) (NCBI:txid559292)

Radius of gyration: 21.55 Å; Cα contacts (8 Å, |Δi|>4): 860; chains: 2; bounding box: 49×43×63 Å

B-factor: mean 50.42, std 19.78, range [27.62, 142.85]

Foldseek 3Di:
DADAAEEAEDDPPAAEDERYEPYEYEYDPPPAPAAAAEGHHEYYQAYLYEYFYQGDRYQAYEYEYENHEQYEEEEAAEQPQPHEYEYENYEQYEYEYHYPHPDDQAAYEYEYENAAQYEYALVCVSRYDYDYVNPPCPRRYDHYHDDCVVSPRVVCSVVRD/DADEDEEAEDDPPAAEDERYELYEYEHDPPPLAAEDPEGHHEYEQAELYEYQYQGDRYQAYEYEYENHEQYEEEEAHHQDLHYAYEYENYEQYEYEYHYPDPDQPRAAEYEYENAAQYEYELVCPSRYDYDYPHDPPDPVDDDDPRRYDHYHDDCVVSDRVSCSVVGD